Protein AF-A0A976GT24-F1 (afdb_monomer_lite)

Secondary structure (DSSP, 8-state):
--HHHHHHHHHHHHHTT---S---HHHHHHHHHHHHHHHHHHHHHHHHHHHHHHHHHHHHHHHHHHTT-HHHHHHHHHHHHHHHHHHHHHHHHHHHT-SS-HHHHHHHHHHHHHHHHHHHHHHHHHHHHHHHHHHHHHHHTTT--HHHHHHHHHHHHHHHHHHHHHHHIIIIIHHHHHHHHHHHHHHHH--

Radius of gyration: 23.47 Å; chains: 1; bounding box: 56×45×66 Å

pLDDT: mean 72.94, std 11.27, range [40.12, 88.12]

Foldseek 3Di:
DDVVVVVVVVVVVVVVVDPDDPQDPVNLVVVLLVLLVVLLVLLVVVLVVVLVVLCVVLVVVLVVCVVPDVVVSVVSVVVNVVVVVVSVVVNCQLVVLSDDDPLSSLVSVLVVLVVVLVVLLVVLVVVLVVLLVVQQVVVVVVVPPSVVSCCVSVVVSVVCSVVSVVVSCVRRVVSSVSSVVSSVVSVVVVD

Sequence (191 aa):
MELDDLQSIWKKGHQNLSIQQVHSPQEIQELLSKKTKGILSNINKSIFIEVILMLLVCFYSIFAFYSIDKRFSAMMFGLMLISLGHYYIKYRLLNYTSSNNLKNSLQRIIKITGRYLYVYQGSVWVTLAILGWGGGSILSEKNWSWWFTGIIVGGIGVFFYLVFQWYLDLLYGRELKALQQCLYELEREEG

Structure (mmCIF, N/CA/C/O backbone):
data_AF-A0A976GT24-F1
#
_entry.id   AF-A0A976GT24-F1
#
loop_
_atom_site.group_PDB
_atom_site.id
_atom_site.type_symbol
_atom_site.label_atom_id
_atom_site.label_alt_id
_atom_site.label_comp_id
_atom_site.label_asym_id
_atom_site.label_entity_id
_atom_site.label_seq_id
_atom_site.pdbx_PDB_ins_code
_atom_site.Cartn_x
_atom_site.Cartn_y
_atom_site.Cartn_z
_atom_site.occupancy
_atom_site.B_iso_or_equiv
_atom_site.auth_seq_id
_atom_site.auth_comp_id
_atom_site.auth_asym_id
_atom_site.auth_atom_id
_atom_site.pdbx_PDB_model_num
ATOM 1 N N . MET A 1 1 ? -23.879 -36.186 9.058 1.00 46.62 1 MET A N 1
ATOM 2 C CA . MET A 1 1 ? -23.984 -34.781 9.499 1.00 46.62 1 MET A CA 1
ATOM 3 C C . MET A 1 1 ? -25.347 -34.302 9.064 1.00 46.62 1 MET A C 1
ATOM 5 O O . MET A 1 1 ? -25.566 -34.103 7.876 1.00 46.62 1 MET A O 1
ATOM 9 N N . GLU A 1 2 ? -26.278 -34.316 10.008 1.00 40.12 2 GLU A N 1
ATOM 10 C CA . GLU A 1 2 ? -27.707 -34.110 9.776 1.00 40.12 2 GLU A CA 1
ATOM 11 C C . GLU A 1 2 ? -28.034 -32.613 9.783 1.00 40.12 2 GLU A C 1
ATOM 13 O O . GLU A 1 2 ? -27.312 -31.806 10.369 1.00 40.12 2 GLU A O 1
ATOM 18 N N . LEU A 1 3 ? -29.103 -32.228 9.086 1.00 52.78 3 LEU A N 1
ATOM 19 C CA . LEU A 1 3 ? -29.515 -30.833 8.887 1.00 52.78 3 LEU A CA 1
ATOM 20 C C . LEU A 1 3 ? -29.710 -30.074 10.219 1.00 52.78 3 LEU A C 1
ATOM 22 O O . LEU A 1 3 ? -29.509 -28.860 10.281 1.00 52.78 3 LEU A O 1
ATOM 26 N N . ASP A 1 4 ? -30.022 -30.807 11.287 1.00 58.25 4 ASP A N 1
ATOM 27 C CA . ASP A 1 4 ? -30.219 -30.293 12.642 1.00 58.25 4 ASP A CA 1
ATOM 28 C C . ASP A 1 4 ? -28.919 -29.768 13.279 1.00 58.25 4 ASP A C 1
ATOM 30 O O . ASP A 1 4 ? -28.946 -28.773 14.010 1.00 58.25 4 ASP A O 1
ATOM 34 N N . ASP A 1 5 ? -27.756 -30.328 12.924 1.00 58.59 5 ASP A N 1
ATOM 35 C CA . ASP A 1 5 ? -26.458 -29.807 13.375 1.00 58.59 5 ASP A CA 1
ATOM 36 C C . ASP A 1 5 ? -26.168 -28.439 12.745 1.00 58.59 5 ASP A C 1
ATOM 38 O O . ASP A 1 5 ? -25.743 -27.509 13.434 1.00 58.59 5 ASP A O 1
ATOM 42 N N . LEU A 1 6 ? -26.473 -28.268 11.454 1.00 52.09 6 LEU A N 1
ATOM 43 C CA . LEU A 1 6 ? -26.335 -26.982 10.762 1.00 52.09 6 LEU A CA 1
ATOM 44 C C . LEU A 1 6 ? -27.328 -25.945 11.298 1.00 52.09 6 LEU A C 1
ATOM 46 O O . LEU A 1 6 ? -26.971 -24.775 11.451 1.00 52.09 6 LEU A O 1
ATOM 50 N N . GLN A 1 7 ? -28.543 -26.366 11.657 1.00 56.34 7 GLN A N 1
ATOM 51 C CA . GLN A 1 7 ? -29.547 -25.490 12.257 1.00 56.34 7 GLN A CA 1
ATOM 52 C C . GLN A 1 7 ? -29.153 -25.050 13.677 1.00 56.34 7 GLN A C 1
ATOM 54 O O . GLN A 1 7 ? -29.400 -23.903 14.058 1.00 56.34 7 GLN A O 1
ATOM 59 N N . SER A 1 8 ? -28.480 -25.916 14.441 1.00 54.16 8 SER A N 1
ATOM 60 C CA . SER A 1 8 ? -27.961 -25.591 15.775 1.00 54.16 8 SER A CA 1
ATOM 61 C C . SER A 1 8 ? -26.763 -24.631 15.727 1.00 54.16 8 SER A C 1
ATOM 63 O O . SER A 1 8 ? -26.691 -23.698 16.531 1.00 54.16 8 SER A O 1
ATOM 65 N N . ILE A 1 9 ? -25.867 -24.784 14.742 1.00 61.34 9 ILE A N 1
ATOM 66 C CA . ILE A 1 9 ? -24.740 -23.870 14.496 1.00 61.34 9 ILE A CA 1
ATOM 67 C C . ILE A 1 9 ? -25.258 -22.512 14.011 1.00 61.34 9 ILE A C 1
ATOM 69 O O . ILE A 1 9 ? -24.782 -21.472 14.465 1.00 61.34 9 ILE A O 1
ATOM 73 N N . TRP A 1 10 ? -26.281 -22.502 13.153 1.00 53.25 10 TRP A N 1
ATOM 74 C CA . TRP A 1 10 ? -26.914 -21.274 12.675 1.00 53.25 10 TRP A CA 1
ATOM 75 C C . TRP A 1 10 ? -27.674 -20.536 13.792 1.00 53.25 10 TRP A C 1
ATOM 77 O O . TRP A 1 10 ? -27.529 -19.319 13.926 1.00 53.25 10 TRP A O 1
ATOM 87 N N . LYS A 1 11 ? -28.387 -21.261 14.672 1.00 54.31 11 LYS A N 1
ATOM 88 C CA . LYS A 1 11 ? -29.009 -20.693 15.886 1.00 54.31 11 LYS A CA 1
ATOM 89 C C . LYS A 1 11 ? -27.977 -20.164 16.883 1.00 54.31 11 LYS A C 1
ATOM 91 O O . LYS A 1 11 ? -28.167 -19.065 17.393 1.00 54.31 11 LYS A O 1
ATOM 96 N N . LYS A 1 12 ? -26.864 -20.873 17.115 1.00 53.00 12 LYS A N 1
ATOM 97 C CA . LYS A 1 12 ? -25.747 -20.376 17.946 1.00 53.00 12 LYS A CA 1
ATOM 98 C C . LYS A 1 12 ? -25.064 -19.149 17.334 1.00 53.00 12 LYS A C 1
ATOM 100 O O . LYS A 1 12 ? -24.663 -18.251 18.068 1.00 53.00 12 LYS A O 1
ATOM 105 N N . GLY A 1 13 ? -24.967 -19.084 16.006 1.00 45.38 13 GLY A N 1
ATOM 106 C CA . GLY A 1 13 ? -24.441 -17.926 15.280 1.00 45.38 13 GLY A CA 1
ATOM 107 C C . GLY A 1 13 ? -25.332 -16.684 15.392 1.00 45.38 13 GLY A C 1
ATOM 108 O O . GLY A 1 13 ? -24.810 -15.584 15.536 1.00 45.38 13 GLY A O 1
ATOM 109 N N . HIS A 1 14 ? -26.661 -16.853 15.396 1.00 43.97 14 HIS A N 1
ATOM 110 C CA . HIS A 1 14 ? -27.620 -15.753 15.576 1.00 43.97 14 HIS A CA 1
ATOM 111 C C . HIS A 1 14 ? -27.875 -15.373 17.049 1.00 43.97 14 HIS A C 1
ATOM 113 O O . HIS A 1 14 ? -28.161 -14.212 17.321 1.00 43.97 14 HIS A O 1
ATOM 119 N N . GLN A 1 15 ? -27.718 -16.288 18.015 1.00 42.50 15 GLN A N 1
ATOM 120 C CA . GLN A 1 15 ? -27.815 -15.961 19.451 1.00 42.50 15 GLN A CA 1
ATOM 121 C C . GLN A 1 15 ? -26.616 -15.164 19.987 1.00 42.50 15 GLN A C 1
ATOM 123 O O . GLN A 1 15 ? -26.756 -14.456 20.975 1.00 42.50 15 GLN A O 1
ATOM 128 N N . ASN A 1 16 ? -25.465 -15.194 19.311 1.00 43.06 16 ASN A N 1
ATOM 129 C CA . ASN A 1 16 ? -24.345 -14.293 19.618 1.00 43.06 16 ASN A CA 1
ATOM 130 C C . ASN A 1 16 ? -24.484 -12.903 18.961 1.00 43.06 16 ASN A C 1
ATOM 132 O O . ASN A 1 16 ? -23.592 -12.070 19.098 1.00 43.06 16 ASN A O 1
ATOM 136 N N . LEU A 1 17 ? -25.590 -12.655 18.247 1.00 43.50 17 LEU A N 1
ATOM 137 C CA . LEU A 1 17 ? -25.944 -11.368 17.637 1.00 43.50 17 LEU A CA 1
ATOM 138 C C . LEU A 1 17 ? -27.149 -10.696 18.321 1.00 43.50 17 LEU A C 1
ATOM 140 O O . LEU A 1 17 ? -27.554 -9.608 17.912 1.00 43.50 17 LEU A O 1
ATOM 144 N N . SER A 1 18 ? -27.725 -11.298 19.369 1.00 41.16 18 SER A N 1
ATOM 145 C CA . SER A 1 18 ? -28.801 -10.666 20.136 1.00 41.16 18 SER A CA 1
ATOM 146 C C . SER A 1 18 ? -28.246 -9.706 21.189 1.00 41.16 18 SER A C 1
ATOM 148 O O . SER A 1 18 ? -27.721 -10.103 22.226 1.00 41.16 18 SER A O 1
ATOM 150 N N . ILE A 1 19 ? -28.433 -8.434 20.864 1.00 46.38 19 ILE A N 1
ATOM 151 C CA . ILE A 1 19 ? -28.240 -7.160 21.568 1.00 46.38 19 ILE A CA 1
ATOM 152 C C . ILE A 1 19 ? -29.003 -7.098 22.916 1.00 46.38 19 ILE A C 1
ATOM 154 O O . ILE A 1 19 ? -29.784 -6.190 23.171 1.00 46.38 19 ILE A O 1
ATOM 158 N N . GLN A 1 20 ? -28.858 -8.090 23.798 1.00 40.81 20 GLN A N 1
ATOM 159 C CA . GLN A 1 20 ? -29.662 -8.121 25.027 1.00 40.81 20 GLN A CA 1
ATOM 160 C C . GLN A 1 20 ? -28.990 -8.812 26.213 1.00 40.81 20 GLN A C 1
ATOM 162 O O . GLN A 1 20 ? -29.593 -9.621 26.914 1.00 40.81 20 GLN A O 1
ATOM 167 N N . GLN A 1 21 ? -27.747 -8.437 26.492 1.00 40.69 21 GLN A N 1
ATOM 168 C CA . GLN A 1 21 ? -27.284 -8.403 27.874 1.00 40.69 21 GLN A CA 1
ATOM 169 C C . GLN A 1 21 ? -26.901 -6.967 28.188 1.00 40.69 21 GLN A C 1
ATOM 171 O O . GLN A 1 21 ? -26.299 -6.291 27.359 1.00 40.69 21 GLN A O 1
ATOM 176 N N . VAL A 1 22 ? -27.360 -6.492 29.344 1.00 45.09 22 VAL A N 1
ATOM 177 C CA . VAL A 1 22 ? -27.096 -5.161 29.894 1.00 45.09 22 VAL A CA 1
ATOM 178 C C . VAL A 1 22 ? -25.592 -5.054 30.129 1.00 45.09 22 VAL A C 1
ATOM 180 O O . VAL A 1 22 ? -25.105 -5.288 31.230 1.00 45.09 22 VAL A O 1
ATOM 183 N N . HIS A 1 23 ? -24.848 -4.781 29.064 1.00 51.84 23 HIS A N 1
ATOM 184 C CA . HIS A 1 23 ? -23.443 -4.462 29.147 1.00 51.84 23 HIS A CA 1
ATOM 185 C C . HIS A 1 23 ? -23.367 -3.039 29.671 1.00 51.84 23 HIS A C 1
ATOM 187 O O . HIS A 1 23 ? -23.923 -2.108 29.088 1.00 51.84 23 HIS A O 1
ATOM 193 N N . SER A 1 24 ? -22.720 -2.884 30.823 1.00 58.50 24 SER A N 1
ATOM 194 C CA . SER A 1 24 ? -22.303 -1.576 31.316 1.00 58.50 24 SER A CA 1
ATOM 195 C C . SER A 1 24 ? -21.655 -0.799 30.155 1.00 58.50 24 SER A C 1
ATOM 197 O O . SER A 1 24 ? -20.922 -1.410 29.373 1.00 58.50 24 SER A O 1
ATOM 199 N N . PRO A 1 25 ? -21.854 0.526 30.026 1.00 62.25 25 PRO A N 1
ATOM 200 C CA . PRO A 1 25 ? -21.193 1.325 28.986 1.00 62.25 25 PRO A CA 1
ATOM 201 C C . PRO A 1 25 ? -19.664 1.121 28.958 1.00 62.25 25 PRO A C 1
ATOM 203 O O . PRO A 1 25 ? -19.024 1.276 27.921 1.00 62.25 25 PRO A O 1
ATOM 206 N N . GLN A 1 26 ? -19.075 0.688 30.077 1.00 65.12 26 GLN A N 1
ATOM 207 C CA . GLN A 1 26 ? -17.664 0.317 30.189 1.00 65.12 26 GLN A CA 1
ATOM 208 C C . GLN A 1 26 ? -17.339 -1.032 29.516 1.00 65.12 26 GLN A C 1
ATOM 210 O O . GLN A 1 26 ? -16.308 -1.150 28.859 1.00 65.12 26 GLN A O 1
ATOM 215 N N . GLU A 1 27 ? -18.217 -2.035 29.610 1.00 65.88 27 GLU A N 1
ATOM 216 C CA . GLU A 1 27 ? -18.037 -3.339 28.950 1.00 65.88 27 GLU A CA 1
ATOM 217 C C . GLU A 1 27 ? -18.162 -3.225 27.426 1.00 65.88 27 GLU A C 1
ATOM 219 O O . GLU A 1 27 ? -17.404 -3.861 26.688 1.00 65.88 27 GLU A O 1
ATOM 224 N N . ILE A 1 28 ? -19.062 -2.365 26.936 1.00 64.12 28 ILE A N 1
ATOM 225 C CA . ILE A 1 28 ? -19.193 -2.109 25.497 1.00 64.12 28 ILE A CA 1
ATOM 226 C C . ILE A 1 28 ? -17.950 -1.384 24.969 1.00 64.12 28 ILE A C 1
ATOM 228 O O . ILE A 1 28 ? -17.383 -1.767 23.940 1.00 64.12 28 ILE A O 1
ATOM 232 N N . GLN A 1 29 ? -17.441 -0.406 25.724 1.00 66.19 29 GLN A N 1
ATOM 233 C CA . GLN A 1 29 ? -16.192 0.277 25.402 1.00 66.19 29 GLN A CA 1
ATOM 234 C C . GLN A 1 29 ? -14.996 -0.690 25.375 1.00 66.19 29 GLN A C 1
ATOM 236 O O . GLN A 1 29 ? -14.152 -0.605 24.476 1.00 66.19 29 GLN A O 1
ATOM 241 N N . GLU A 1 30 ? -14.926 -1.647 26.303 1.00 72.12 30 GLU A N 1
ATOM 242 C CA . GLU A 1 30 ? -13.883 -2.674 26.314 1.00 72.12 30 GLU A CA 1
ATOM 243 C C . GLU A 1 30 ? -13.975 -3.616 25.107 1.00 72.12 30 GLU A C 1
ATOM 245 O O . GLU A 1 30 ? -12.959 -3.846 24.437 1.00 72.12 30 GLU A O 1
ATOM 250 N N . LEU A 1 31 ? -15.171 -4.106 24.766 1.00 72.06 31 LEU A N 1
ATOM 251 C CA . LEU A 1 31 ? -15.394 -4.963 23.597 1.00 72.06 31 LEU A CA 1
ATOM 252 C C . LEU A 1 31 ? -15.033 -4.248 22.289 1.00 72.06 31 LEU A C 1
ATOM 254 O O . LEU A 1 31 ? -14.292 -4.796 21.461 1.00 72.06 31 LEU A O 1
ATOM 258 N N . LEU A 1 32 ? -15.476 -3.000 22.126 1.00 67.19 32 LEU A N 1
ATOM 259 C CA . LEU A 1 32 ? -15.142 -2.164 20.973 1.00 67.19 32 LEU A CA 1
ATOM 260 C C . LEU A 1 32 ? -13.644 -1.860 20.916 1.00 67.19 32 LEU A C 1
ATOM 262 O O . LEU A 1 32 ? -13.050 -1.905 19.834 1.00 67.19 32 LEU A O 1
ATOM 266 N N . SER A 1 33 ? -12.988 -1.630 22.058 1.00 69.00 33 SER A N 1
ATOM 267 C CA . SER A 1 33 ? -11.535 -1.431 22.107 1.00 69.00 33 SER A CA 1
ATOM 268 C C . SER A 1 33 ? -10.772 -2.685 21.665 1.00 69.00 33 SER A C 1
ATOM 270 O O . SER A 1 33 ? -9.796 -2.587 20.917 1.00 69.00 33 SER A O 1
ATOM 272 N N . LYS A 1 34 ? -11.238 -3.877 22.061 1.00 73.38 34 LYS A N 1
ATOM 273 C CA . LYS A 1 34 ? -10.628 -5.161 21.700 1.00 73.38 34 LYS A CA 1
ATOM 274 C C . LYS A 1 34 ? -10.795 -5.449 20.209 1.00 73.38 34 LYS A C 1
ATOM 276 O O . LYS A 1 34 ? -9.823 -5.821 19.551 1.00 73.38 34 LYS A O 1
ATOM 281 N N . LYS A 1 35 ? -11.988 -5.199 19.657 1.00 68.75 35 LYS A N 1
ATOM 282 C CA . LYS A 1 35 ? -12.273 -5.306 18.216 1.00 68.75 35 LYS A CA 1
ATOM 283 C C . LYS A 1 35 ? -11.429 -4.315 17.409 1.00 68.75 35 LYS A C 1
ATOM 285 O O . LYS A 1 35 ? -10.782 -4.708 16.443 1.00 68.75 35 LYS A O 1
ATOM 290 N N . THR A 1 36 ? -11.333 -3.066 17.867 1.00 70.38 36 THR A N 1
ATOM 291 C CA . THR A 1 36 ? -10.509 -2.014 17.243 1.00 70.38 36 THR A CA 1
ATOM 292 C C . THR A 1 36 ? -9.022 -2.370 17.254 1.00 70.38 36 THR A C 1
ATOM 294 O O . THR A 1 36 ? -8.352 -2.228 16.234 1.00 70.38 36 THR A O 1
ATOM 297 N N . LYS A 1 37 ? -8.494 -2.898 18.367 1.00 73.75 37 LYS A N 1
ATOM 298 C CA . LYS A 1 37 ? -7.113 -3.408 18.441 1.00 73.75 37 LYS A CA 1
ATOM 299 C C . LYS A 1 37 ? -6.878 -4.580 17.486 1.00 73.75 37 LYS A C 1
ATOM 301 O O . LYS A 1 37 ? -5.806 -4.660 16.890 1.00 73.75 37 LYS A O 1
ATOM 306 N N . GLY A 1 38 ? -7.866 -5.460 17.317 1.00 74.12 38 GLY A N 1
ATOM 307 C CA . GLY A 1 38 ? -7.823 -6.549 16.337 1.00 74.12 38 GLY A CA 1
ATOM 308 C C . GLY A 1 38 ? -7.702 -6.034 14.901 1.00 74.12 38 GLY A C 1
ATOM 309 O O . GLY A 1 38 ? -6.783 -6.429 14.185 1.00 74.12 38 GLY A O 1
ATOM 310 N N . ILE A 1 39 ? -8.556 -5.081 14.520 1.00 71.94 39 ILE A N 1
ATOM 311 C CA . ILE A 1 39 ? -8.513 -4.421 13.205 1.00 71.94 39 ILE A CA 1
ATOM 312 C C . ILE A 1 39 ? -7.165 -3.711 12.997 1.00 71.94 39 ILE A C 1
ATOM 314 O O . ILE A 1 39 ? -6.505 -3.886 11.973 1.00 71.94 39 ILE A O 1
ATOM 318 N N . LEU A 1 40 ? -6.691 -2.962 13.997 1.00 74.62 40 LEU A N 1
ATOM 319 C CA . LEU A 1 40 ? -5.402 -2.272 13.926 1.00 74.62 40 LEU A CA 1
ATOM 320 C C . LEU A 1 40 ? -4.230 -3.256 13.779 1.00 74.62 40 LEU A C 1
ATOM 322 O O . LEU A 1 40 ? -3.282 -2.986 13.044 1.00 74.62 40 LEU A O 1
ATOM 326 N N . SER A 1 41 ? -4.303 -4.421 14.431 1.00 78.69 41 SER A N 1
ATOM 327 C CA . SER A 1 41 ? -3.323 -5.498 14.266 1.00 78.69 41 SER A CA 1
ATOM 328 C C . SER A 1 41 ? -3.301 -6.031 12.832 1.00 78.69 41 SER A C 1
ATOM 330 O O . SER A 1 41 ? -2.220 -6.229 12.278 1.00 78.69 41 SER A O 1
ATOM 332 N N . ASN A 1 42 ? -4.463 -6.207 12.199 1.00 76.75 42 ASN A N 1
ATOM 333 C CA . ASN A 1 42 ? -4.548 -6.638 10.803 1.00 76.75 42 ASN A CA 1
ATOM 334 C C . ASN A 1 42 ? -3.996 -5.583 9.835 1.00 76.75 42 ASN A C 1
ATOM 336 O O . ASN A 1 42 ? -3.246 -5.930 8.919 1.00 76.75 42 ASN A O 1
ATOM 340 N N . ILE A 1 43 ? -4.280 -4.297 10.074 1.00 76.56 43 ILE A N 1
ATOM 341 C CA . ILE A 1 43 ? -3.692 -3.186 9.307 1.00 76.56 43 ILE A CA 1
ATOM 342 C C . ILE A 1 43 ? -2.165 -3.182 9.467 1.00 76.56 43 ILE A C 1
ATOM 344 O O . ILE A 1 43 ? -1.441 -3.086 8.478 1.00 76.56 43 ILE A O 1
ATOM 348 N N . ASN A 1 44 ? -1.654 -3.353 10.689 1.00 79.94 44 ASN A N 1
ATOM 349 C CA . ASN A 1 44 ? -0.213 -3.415 10.942 1.00 79.94 44 ASN A CA 1
ATOM 350 C C . ASN A 1 44 ? 0.454 -4.617 10.255 1.00 79.94 44 ASN A C 1
ATOM 352 O O . ASN A 1 44 ? 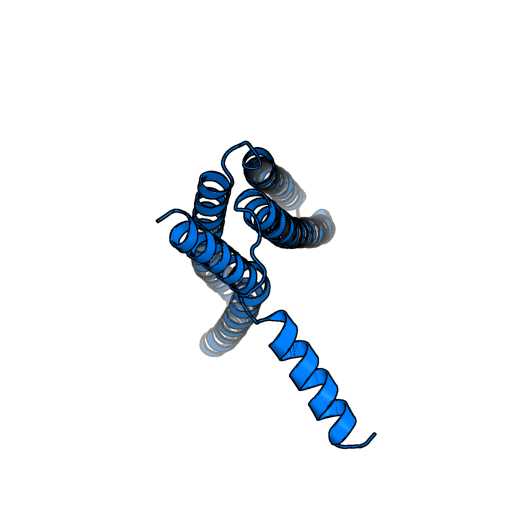1.518 -4.456 9.661 1.00 79.94 44 ASN A O 1
ATOM 356 N N . LYS A 1 45 ? -0.169 -5.803 10.274 1.00 81.88 45 LYS A N 1
ATOM 357 C CA . LYS A 1 45 ? 0.320 -6.978 9.526 1.00 81.88 45 LYS A CA 1
ATOM 358 C C . LYS A 1 45 ? 0.352 -6.714 8.024 1.00 81.88 45 LYS A C 1
ATOM 360 O O . LYS A 1 45 ? 1.315 -7.072 7.358 1.00 81.88 45 LYS A O 1
ATOM 365 N N . SER A 1 46 ? -0.674 -6.055 7.507 1.00 80.88 46 SER A N 1
ATOM 366 C CA . SER A 1 46 ? -0.769 -5.701 6.094 1.00 80.88 46 SER A CA 1
ATOM 367 C C . SER A 1 46 ? 0.336 -4.730 5.672 1.00 80.88 46 SER A C 1
ATOM 369 O O . SER A 1 46 ? 1.020 -4.960 4.681 1.00 80.88 46 SER A O 1
ATOM 371 N N . ILE A 1 47 ? 0.598 -3.701 6.483 1.00 81.19 47 ILE A N 1
ATOM 372 C CA . ILE A 1 47 ? 1.725 -2.776 6.282 1.00 81.19 47 ILE A CA 1
ATOM 373 C C . ILE A 1 47 ? 3.064 -3.516 6.348 1.00 81.19 47 ILE A C 1
ATOM 375 O O . ILE A 1 47 ? 3.965 -3.238 5.564 1.00 81.19 47 ILE A O 1
ATOM 379 N N . PHE A 1 48 ? 3.204 -4.468 7.267 1.00 82.50 48 PHE A N 1
ATOM 380 C CA . PHE A 1 48 ? 4.417 -5.271 7.382 1.00 82.50 48 PHE A CA 1
ATOM 381 C C . PHE A 1 48 ? 4.669 -6.118 6.124 1.00 82.50 48 PHE A C 1
ATOM 383 O O . PHE A 1 48 ? 5.795 -6.162 5.631 1.00 82.50 48 PHE A O 1
ATOM 390 N N . ILE A 1 49 ? 3.620 -6.723 5.559 1.00 82.88 49 ILE A N 1
ATOM 391 C CA . ILE A 1 49 ? 3.696 -7.452 4.286 1.00 82.88 49 ILE A CA 1
ATOM 392 C C . ILE A 1 49 ? 4.085 -6.506 3.139 1.00 82.88 49 ILE A C 1
ATOM 394 O O . ILE A 1 49 ? 4.972 -6.852 2.359 1.00 82.88 49 ILE A O 1
ATOM 398 N N . GLU A 1 50 ? 3.492 -5.305 3.064 1.00 81.44 50 GLU A N 1
ATOM 399 C CA . GLU A 1 50 ? 3.860 -4.280 2.070 1.00 81.44 50 GLU A CA 1
ATOM 400 C C . GLU A 1 50 ? 5.362 -3.940 2.139 1.00 81.44 50 GLU A C 1
ATOM 402 O O . GLU A 1 50 ? 6.034 -3.882 1.108 1.00 81.44 50 GLU A O 1
ATOM 407 N N . VAL A 1 51 ? 5.910 -3.768 3.349 1.00 84.50 51 VAL A N 1
ATOM 408 C CA . VAL A 1 51 ? 7.337 -3.472 3.562 1.00 84.50 51 VAL A CA 1
ATOM 409 C C . VAL A 1 51 ? 8.225 -4.633 3.123 1.00 84.50 51 VAL A C 1
ATOM 411 O O . VAL A 1 51 ? 9.204 -4.403 2.417 1.00 84.50 51 VAL A O 1
ATOM 414 N N . ILE A 1 52 ? 7.897 -5.874 3.498 1.00 87.00 52 ILE A N 1
ATOM 415 C CA . ILE A 1 52 ? 8.678 -7.053 3.089 1.00 87.00 52 ILE A CA 1
ATOM 416 C C . ILE A 1 52 ? 8.690 -7.187 1.569 1.00 87.00 52 ILE A C 1
ATOM 418 O O . ILE A 1 52 ? 9.749 -7.384 0.974 1.00 87.00 52 ILE A O 1
ATOM 422 N N . LEU A 1 53 ? 7.525 -7.073 0.934 1.00 85.00 53 LEU A N 1
ATOM 423 C CA . LEU A 1 53 ? 7.402 -7.235 -0.508 1.00 85.00 53 LEU A CA 1
ATOM 424 C C . LEU A 1 53 ? 8.173 -6.139 -1.253 1.00 85.00 53 LEU A C 1
ATOM 426 O O . LEU A 1 53 ? 8.892 -6.430 -2.206 1.00 85.00 53 LEU A O 1
ATOM 430 N N . MET A 1 54 ? 8.100 -4.898 -0.771 1.00 84.31 54 MET A N 1
ATOM 431 C CA . MET A 1 54 ? 8.888 -3.794 -1.313 1.00 84.31 54 MET A CA 1
ATOM 432 C C . MET A 1 54 ? 10.397 -4.018 -1.136 1.00 84.31 54 MET A C 1
ATOM 434 O O . MET A 1 54 ? 11.145 -3.834 -2.095 1.00 84.31 54 MET A O 1
ATOM 438 N N . LEU A 1 55 ? 10.849 -4.486 0.033 1.00 86.81 55 LEU A N 1
ATOM 439 C CA . LEU A 1 55 ? 12.258 -4.821 0.262 1.00 86.81 55 LEU A CA 1
ATOM 440 C C . LEU A 1 55 ? 12.748 -5.912 -0.692 1.00 86.81 55 LEU A C 1
ATOM 442 O O . LEU A 1 55 ? 13.833 -5.775 -1.250 1.00 86.81 55 LEU A O 1
ATOM 446 N N . LEU A 1 56 ? 11.951 -6.957 -0.926 1.00 88.12 56 LEU A N 1
ATOM 447 C CA . LEU A 1 56 ? 12.290 -8.018 -1.877 1.00 88.12 56 LEU A CA 1
ATOM 448 C C . LEU A 1 56 ? 12.423 -7.480 -3.307 1.00 88.12 56 LEU A C 1
ATOM 450 O O . LEU A 1 56 ? 13.400 -7.791 -3.987 1.00 88.12 56 LEU A O 1
ATOM 454 N N . VAL A 1 57 ? 11.484 -6.638 -3.750 1.00 83.31 57 VAL A N 1
ATOM 455 C CA . VAL A 1 57 ? 11.518 -6.023 -5.088 1.00 83.31 57 VAL A CA 1
ATOM 456 C C . VAL A 1 57 ? 12.721 -5.090 -5.241 1.00 83.31 57 VAL A C 1
ATOM 458 O O . VAL A 1 57 ? 13.428 -5.160 -6.249 1.00 83.31 57 VAL A O 1
ATOM 461 N N . CYS A 1 58 ? 12.993 -4.240 -4.248 1.00 82.81 58 CYS A N 1
ATOM 462 C CA . CYS A 1 58 ? 14.154 -3.353 -4.250 1.00 82.81 58 CYS A CA 1
ATOM 463 C C . CYS A 1 58 ? 15.464 -4.145 -4.239 1.00 82.81 58 CYS A C 1
ATOM 465 O O . CYS A 1 58 ? 16.354 -3.843 -5.030 1.00 82.81 58 CYS A O 1
ATOM 467 N N . PHE A 1 59 ? 15.573 -5.177 -3.400 1.00 86.94 59 PHE A N 1
ATOM 468 C CA . PHE A 1 59 ? 16.758 -6.029 -3.317 1.00 86.94 59 PHE A CA 1
ATOM 469 C C . PHE A 1 59 ? 17.030 -6.747 -4.642 1.00 86.94 59 PHE A C 1
ATOM 471 O O . PHE A 1 59 ? 18.145 -6.684 -5.161 1.00 86.94 59 PHE A O 1
ATOM 478 N N . TYR A 1 60 ? 15.997 -7.355 -5.231 1.00 86.38 60 TYR A N 1
ATOM 479 C CA . TYR A 1 60 ? 16.089 -7.977 -6.549 1.00 86.38 60 TYR A CA 1
ATOM 480 C C . TYR A 1 60 ? 16.523 -6.971 -7.622 1.00 86.38 60 TYR A C 1
ATOM 482 O O . TYR A 1 60 ? 17.441 -7.251 -8.387 1.00 86.38 60 TYR A O 1
ATOM 490 N N . SER A 1 61 ? 15.919 -5.779 -7.644 1.00 76.06 61 SER A N 1
ATOM 491 C CA . SER A 1 61 ? 16.250 -4.729 -8.618 1.00 76.06 61 SER A CA 1
ATOM 492 C C . SER A 1 61 ? 17.692 -4.240 -8.462 1.00 76.06 61 SER A C 1
ATOM 494 O O . SER A 1 61 ? 18.410 -4.102 -9.448 1.00 76.06 61 SER A O 1
ATOM 496 N N . ILE A 1 62 ? 18.152 -4.017 -7.228 1.00 83.81 62 ILE A N 1
ATOM 497 C CA . ILE A 1 62 ? 19.536 -3.620 -6.953 1.00 83.81 62 ILE A CA 1
ATOM 498 C C . ILE A 1 62 ? 20.489 -4.672 -7.507 1.00 83.81 62 ILE A C 1
ATOM 500 O O . ILE A 1 62 ? 21.405 -4.297 -8.229 1.00 83.81 62 ILE A O 1
ATOM 504 N N . PHE A 1 63 ? 20.255 -5.956 -7.219 1.00 87.56 63 PHE A N 1
ATOM 505 C CA . PHE A 1 63 ? 21.119 -7.048 -7.666 1.00 87.56 63 PHE A CA 1
ATOM 506 C C . PHE A 1 63 ? 21.099 -7.228 -9.190 1.00 87.56 63 PHE A C 1
ATOM 508 O O . PHE A 1 63 ? 22.157 -7.320 -9.810 1.00 87.56 63 PHE A O 1
ATOM 515 N N . ALA A 1 64 ? 19.913 -7.219 -9.805 1.00 82.69 64 ALA A N 1
ATOM 516 C CA . ALA A 1 64 ? 19.747 -7.403 -11.246 1.00 82.69 64 ALA A CA 1
ATOM 517 C C . ALA A 1 64 ? 20.434 -6.297 -12.062 1.00 82.69 64 ALA A C 1
ATOM 519 O O . ALA A 1 64 ? 21.059 -6.576 -13.084 1.00 82.69 64 ALA A O 1
ATOM 520 N N . PHE A 1 65 ? 20.355 -5.046 -11.599 1.00 80.69 65 PHE A N 1
ATOM 521 C CA . PHE A 1 65 ? 20.913 -3.898 -12.314 1.00 80.69 65 PHE A CA 1
ATOM 522 C C . PHE A 1 65 ? 22.313 -3.485 -11.842 1.00 80.69 65 PHE A C 1
ATOM 524 O O . PHE A 1 65 ? 22.939 -2.650 -12.494 1.00 80.69 65 PHE A O 1
ATOM 531 N N . TYR A 1 66 ? 22.843 -4.080 -10.765 1.00 85.75 66 TYR A N 1
ATOM 532 C CA . TYR A 1 66 ? 24.171 -3.747 -10.230 1.00 85.75 66 TYR A CA 1
ATOM 533 C C . TYR A 1 66 ? 25.281 -3.909 -11.274 1.00 85.75 66 TYR A C 1
ATOM 535 O O . TYR A 1 66 ? 26.175 -3.067 -11.378 1.00 85.75 66 TYR A O 1
ATOM 543 N N . SER A 1 67 ? 25.199 -4.980 -12.065 1.00 80.38 67 SER A N 1
ATOM 544 C CA . SER A 1 67 ? 26.183 -5.312 -13.099 1.00 80.38 67 SER A CA 1
ATOM 545 C C . SER A 1 67 ? 26.052 -4.457 -14.364 1.00 80.38 67 SER A C 1
ATOM 547 O O . SER A 1 67 ? 26.999 -4.394 -15.141 1.00 80.38 67 SER A O 1
ATOM 549 N N . ILE A 1 68 ? 24.899 -3.811 -14.576 1.00 81.69 68 ILE A N 1
ATOM 550 C CA . ILE A 1 68 ? 24.598 -3.025 -15.781 1.00 81.69 68 ILE A CA 1
ATOM 551 C C . ILE A 1 68 ? 24.960 -1.556 -15.552 1.00 81.69 68 ILE A C 1
ATOM 553 O O . ILE A 1 68 ? 25.734 -0.984 -16.315 1.00 81.69 68 ILE A O 1
ATOM 557 N N . ASP A 1 69 ? 24.430 -0.948 -14.487 1.00 84.31 69 ASP A N 1
ATOM 558 C CA . ASP A 1 69 ? 24.685 0.454 -14.161 1.00 84.31 69 ASP A CA 1
ATOM 559 C C . ASP A 1 69 ? 24.664 0.698 -12.644 1.00 84.31 69 ASP A C 1
ATOM 561 O O . ASP A 1 69 ? 23.627 0.669 -11.970 1.00 84.31 69 ASP A O 1
ATOM 565 N N . LYS A 1 70 ? 25.843 1.021 -12.105 1.00 87.44 70 LYS A N 1
ATOM 566 C CA . LYS A 1 70 ? 26.037 1.338 -10.684 1.00 87.44 70 LYS A CA 1
ATOM 567 C C . LYS A 1 70 ? 25.263 2.586 -10.250 1.00 87.44 70 LYS A C 1
ATOM 569 O O . LYS A 1 70 ? 24.862 2.669 -9.090 1.00 87.44 70 LYS A O 1
ATOM 574 N N . ARG A 1 71 ? 25.038 3.552 -11.150 1.00 84.69 71 ARG A N 1
ATOM 575 C CA . ARG A 1 71 ? 24.284 4.782 -10.850 1.00 84.69 71 ARG A CA 1
ATOM 576 C C . ARG A 1 71 ? 22.804 4.475 -10.665 1.00 84.69 71 ARG A C 1
ATOM 578 O O . ARG A 1 71 ? 22.202 4.945 -9.702 1.00 84.69 71 ARG A O 1
ATOM 585 N N . PHE A 1 72 ? 22.246 3.636 -11.535 1.00 77.31 72 PHE A N 1
ATOM 586 C CA . PHE A 1 72 ? 20.860 3.188 -11.428 1.00 77.31 72 PHE A CA 1
ATOM 587 C C . PHE A 1 72 ? 20.623 2.400 -10.132 1.00 77.31 72 PHE A C 1
ATOM 589 O O . PHE A 1 72 ? 19.679 2.679 -9.395 1.00 77.31 72 PHE A O 1
ATOM 596 N N . SER A 1 73 ? 21.534 1.484 -9.792 1.00 80.75 73 SER A N 1
ATOM 597 C CA . SER A 1 73 ? 21.483 0.728 -8.534 1.00 80.75 73 SER A CA 1
ATOM 598 C C . SER A 1 73 ? 21.544 1.637 -7.292 1.00 80.75 73 SER A C 1
ATOM 600 O O . SER A 1 73 ? 20.732 1.487 -6.375 1.00 80.75 73 SER A O 1
ATOM 602 N N . ALA A 1 74 ? 22.419 2.653 -7.285 1.00 85.69 74 ALA A N 1
ATOM 603 C CA . ALA A 1 74 ? 22.487 3.644 -6.206 1.00 85.69 74 ALA A CA 1
ATOM 604 C C . ALA A 1 74 ? 21.193 4.474 -6.073 1.00 85.69 74 ALA A C 1
ATOM 606 O O . ALA A 1 74 ? 20.736 4.732 -4.958 1.00 85.69 74 ALA A O 1
ATOM 607 N N . MET A 1 75 ? 20.566 4.852 -7.193 1.00 81.94 75 MET A N 1
ATOM 608 C CA . MET A 1 75 ? 19.278 5.555 -7.194 1.00 81.94 75 MET A CA 1
ATOM 609 C C . MET A 1 75 ? 18.157 4.687 -6.602 1.00 81.94 75 MET A C 1
ATOM 611 O O . MET A 1 75 ? 17.392 5.160 -5.761 1.00 81.94 75 MET A O 1
ATOM 615 N N . MET A 1 76 ? 18.091 3.407 -6.983 1.00 79.62 76 MET A N 1
ATOM 616 C CA . MET A 1 76 ? 17.115 2.450 -6.444 1.00 79.62 76 MET A CA 1
ATOM 617 C C . MET A 1 76 ? 17.302 2.226 -4.940 1.00 79.62 76 MET A C 1
ATOM 619 O O . MET A 1 76 ? 16.323 2.157 -4.197 1.00 79.62 76 MET A O 1
ATOM 623 N N . PHE A 1 77 ? 18.550 2.185 -4.471 1.00 83.44 77 PHE A N 1
ATOM 624 C CA . PHE A 1 77 ? 18.856 2.133 -3.043 1.00 83.44 77 PHE A CA 1
ATOM 625 C C . PHE A 1 77 ? 18.390 3.400 -2.304 1.00 83.44 77 PHE A C 1
ATOM 627 O O . PHE A 1 77 ? 17.785 3.306 -1.237 1.00 83.44 77 PHE A O 1
ATOM 634 N N . GLY A 1 78 ? 18.587 4.586 -2.889 1.00 86.31 78 GLY A N 1
ATOM 635 C CA . GLY A 1 78 ? 18.054 5.838 -2.343 1.00 86.31 78 GLY A CA 1
ATOM 636 C C . GLY A 1 78 ? 16.524 5.832 -2.223 1.00 86.31 78 GLY A C 1
ATOM 637 O O . GLY A 1 78 ? 15.982 6.183 -1.174 1.00 86.31 78 GLY A O 1
ATOM 638 N N . LEU A 1 79 ? 15.818 5.360 -3.256 1.00 82.62 79 LEU A N 1
ATOM 639 C CA . LEU A 1 79 ? 14.357 5.203 -3.236 1.00 82.62 79 LEU A CA 1
ATOM 640 C C . LEU A 1 79 ? 13.886 4.205 -2.167 1.00 82.62 79 LEU A C 1
ATOM 642 O O . LEU A 1 79 ? 12.873 4.437 -1.500 1.00 82.62 79 LEU A O 1
ATOM 646 N N . MET A 1 80 ? 14.636 3.123 -1.953 1.00 85.50 80 MET A N 1
ATOM 647 C CA . MET A 1 80 ? 14.373 2.165 -0.877 1.00 85.50 80 MET A CA 1
ATOM 648 C C . MET A 1 80 ? 14.461 2.834 0.506 1.00 85.50 80 MET A C 1
ATOM 650 O O . MET A 1 80 ? 13.583 2.639 1.343 1.00 85.50 80 MET A O 1
ATOM 654 N N . LEU A 1 81 ? 15.465 3.682 0.751 1.00 86.75 81 LEU A N 1
ATOM 655 C CA . LEU A 1 81 ? 15.586 4.403 2.026 1.00 86.75 81 LEU A CA 1
ATOM 656 C C . LEU A 1 81 ? 14.436 5.396 2.250 1.00 86.75 81 LEU A C 1
ATOM 658 O O . LEU A 1 81 ? 13.876 5.460 3.346 1.00 86.75 81 LEU A O 1
ATOM 662 N N . ILE A 1 82 ? 14.050 6.146 1.213 1.00 85.94 82 ILE A N 1
ATOM 663 C CA . ILE A 1 82 ? 12.936 7.105 1.289 1.00 85.94 82 ILE A CA 1
ATOM 664 C C . ILE A 1 82 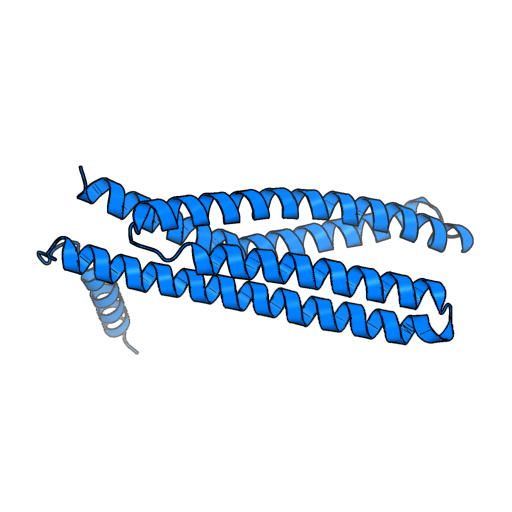? 11.623 6.379 1.590 1.00 85.94 82 ILE A C 1
ATOM 666 O O . ILE A 1 82 ? 10.853 6.798 2.457 1.00 85.94 82 ILE A O 1
ATOM 670 N N . SER A 1 83 ? 11.370 5.274 0.893 1.00 80.19 83 SER A N 1
ATOM 671 C CA . SER A 1 83 ? 10.153 4.489 1.082 1.00 80.19 83 SER A CA 1
ATOM 672 C C . SER A 1 83 ? 10.104 3.839 2.467 1.00 80.19 83 SER A C 1
ATOM 674 O O . SER A 1 83 ? 9.065 3.916 3.121 1.00 80.19 83 SER A O 1
ATOM 676 N N . LEU A 1 84 ? 11.221 3.319 2.988 1.00 84.81 84 LEU A N 1
ATOM 677 C CA . LEU A 1 84 ? 11.321 2.870 4.384 1.00 84.81 84 LEU A CA 1
ATOM 678 C C . LEU A 1 84 ? 10.979 3.986 5.378 1.00 84.81 84 LEU A C 1
ATOM 680 O O . LEU A 1 84 ? 10.201 3.761 6.306 1.00 84.81 84 LEU A O 1
ATOM 684 N N . GLY A 1 85 ? 11.496 5.200 5.164 1.00 85.56 85 GLY A N 1
ATOM 685 C CA . GLY A 1 85 ? 11.148 6.368 5.975 1.00 85.56 85 GLY A CA 1
ATOM 686 C C . GLY A 1 85 ? 9.648 6.679 5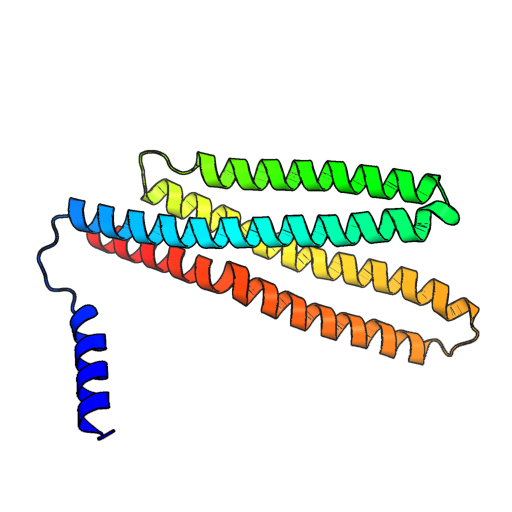.944 1.00 85.56 85 GLY A C 1
ATOM 687 O O . GLY A 1 85 ? 9.0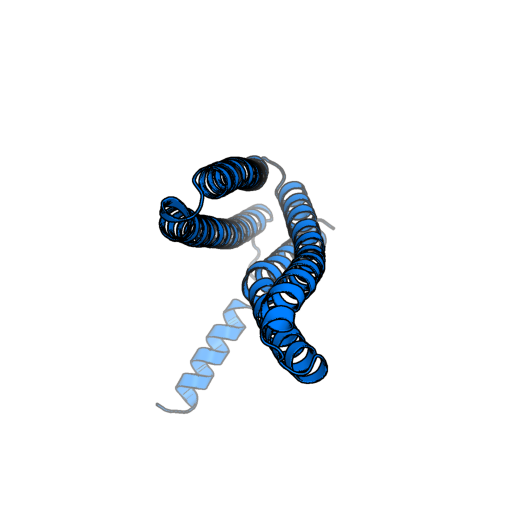29 6.880 6.991 1.00 85.56 85 GLY A O 1
ATOM 688 N N . HIS A 1 86 ? 9.032 6.640 4.760 1.00 83.75 86 HIS A N 1
ATOM 689 C CA . HIS A 1 86 ? 7.588 6.817 4.600 1.00 83.75 86 HIS A CA 1
ATOM 690 C C . HIS A 1 86 ? 6.781 5.744 5.355 1.00 83.75 86 HIS A C 1
ATOM 692 O O . HIS A 1 86 ? 5.830 6.072 6.071 1.00 83.75 86 HIS A O 1
ATOM 698 N N . TYR A 1 87 ? 7.181 4.472 5.267 1.00 81.94 87 TYR A N 1
ATOM 699 C CA . TYR A 1 87 ? 6.534 3.377 5.996 1.00 81.94 87 TYR A CA 1
ATOM 700 C C . TYR A 1 87 ? 6.705 3.486 7.511 1.00 81.94 87 TYR A C 1
ATOM 702 O O . TYR A 1 87 ? 5.758 3.228 8.256 1.00 81.94 87 TYR A O 1
ATOM 710 N N . TYR A 1 88 ? 7.871 3.929 7.978 1.00 84.50 88 TYR A N 1
ATOM 711 C CA . TYR A 1 88 ? 8.105 4.188 9.393 1.00 84.50 88 TYR A CA 1
ATOM 712 C C . TYR A 1 88 ? 7.176 5.286 9.928 1.00 84.50 88 TYR A C 1
ATOM 714 O O . TYR A 1 88 ? 6.555 5.116 10.980 1.00 84.50 88 TYR A O 1
ATOM 722 N N . ILE A 1 89 ? 7.008 6.384 9.181 1.00 83.25 89 ILE A N 1
ATOM 723 C CA . ILE A 1 89 ? 6.062 7.453 9.535 1.00 83.25 89 ILE A CA 1
ATOM 724 C C . ILE A 1 89 ? 4.628 6.907 9.580 1.00 83.25 89 ILE A C 1
ATOM 726 O O . ILE A 1 89 ? 3.916 7.165 10.552 1.00 83.25 89 ILE A O 1
ATOM 730 N N . LYS A 1 90 ? 4.220 6.113 8.579 1.00 78.75 90 LYS A N 1
ATOM 731 C CA . LYS A 1 90 ? 2.895 5.466 8.511 1.00 78.75 90 LYS A CA 1
ATOM 732 C C . LYS A 1 90 ? 2.635 4.592 9.744 1.00 78.75 90 LYS A C 1
ATOM 734 O O . LYS A 1 90 ? 1.615 4.760 10.411 1.00 78.75 90 LYS A O 1
ATOM 739 N N . TYR A 1 91 ? 3.581 3.719 10.089 1.00 80.50 91 TYR A N 1
ATOM 740 C CA . TYR A 1 91 ? 3.502 2.844 11.263 1.00 80.50 91 TYR A CA 1
ATOM 741 C C . TYR A 1 91 ? 3.416 3.639 12.575 1.00 80.50 91 TYR A C 1
ATOM 743 O O . TYR A 1 91 ? 2.579 3.360 13.437 1.00 80.50 91 TYR A O 1
ATOM 751 N N . ARG A 1 92 ? 4.235 4.689 12.715 1.00 79.69 92 ARG A N 1
ATOM 752 C CA . ARG A 1 92 ? 4.227 5.557 13.899 1.00 79.69 92 ARG A CA 1
ATOM 753 C C . ARG A 1 92 ? 2.895 6.288 14.062 1.00 79.69 92 ARG A C 1
ATOM 755 O O . ARG A 1 92 ? 2.385 6.370 15.176 1.00 79.69 92 ARG A O 1
ATOM 762 N N . LEU A 1 93 ? 2.328 6.803 12.971 1.00 74.19 93 LEU A N 1
ATOM 763 C CA . LEU A 1 93 ? 1.065 7.544 12.986 1.00 74.19 93 LEU A CA 1
ATOM 764 C C . LEU A 1 93 ? -0.109 6.659 13.439 1.00 74.19 93 LEU A C 1
ATOM 766 O O . LEU A 1 93 ? -0.972 7.112 14.193 1.00 74.19 93 LEU A O 1
ATOM 770 N N . LEU A 1 94 ? -0.108 5.387 13.033 1.00 71.50 94 LEU A N 1
ATOM 771 C CA . LEU A 1 94 ? -1.102 4.396 13.452 1.00 71.50 94 LEU A CA 1
ATOM 772 C C . LEU A 1 94 ? -0.974 4.047 14.941 1.00 71.50 94 LEU A C 1
ATOM 774 O O . LEU A 1 94 ? -1.971 4.085 15.659 1.00 71.50 94 LEU A O 1
ATOM 778 N N . ASN A 1 95 ? 0.242 3.799 15.435 1.00 69.56 95 ASN A N 1
ATOM 779 C CA . ASN A 1 95 ? 0.451 3.407 16.834 1.00 69.56 95 ASN A CA 1
ATOM 780 C C . ASN A 1 95 ? 0.319 4.570 17.834 1.00 69.56 95 ASN A C 1
ATOM 782 O O . ASN A 1 95 ? -0.110 4.356 18.966 1.00 69.56 95 ASN A O 1
ATOM 786 N N . TYR A 1 96 ? 0.634 5.808 17.438 1.00 67.31 96 TYR A N 1
ATOM 787 C CA . TYR A 1 96 ? 0.504 6.983 18.315 1.00 67.31 96 TYR A CA 1
ATOM 788 C C . TYR A 1 96 ? -0.959 7.365 18.594 1.00 67.31 96 TYR A C 1
ATOM 790 O O . TYR A 1 96 ? -1.265 8.042 19.570 1.00 67.31 96 TYR A O 1
ATOM 798 N N . THR A 1 97 ? -1.889 6.914 17.751 1.00 61.06 97 THR A N 1
ATOM 799 C CA . THR A 1 97 ? -3.311 7.275 17.835 1.00 61.06 97 THR A CA 1
ATOM 800 C C . THR A 1 97 ? -4.065 6.497 18.929 1.00 61.06 97 THR A C 1
ATOM 802 O O . THR A 1 97 ? -5.243 6.744 19.164 1.00 61.06 97 THR A O 1
ATOM 805 N N . SER A 1 98 ? -3.406 5.592 19.653 1.00 57.78 98 SER A N 1
ATOM 806 C CA . SER A 1 98 ? -4.034 4.680 20.617 1.00 57.78 98 SER A CA 1
ATOM 807 C C . SER A 1 98 ? -4.255 5.267 22.032 1.00 57.78 98 SER A C 1
ATOM 809 O O . SER A 1 98 ? -4.145 4.523 23.007 1.00 57.78 98 SER A O 1
ATOM 811 N N . SER A 1 99 ? -4.542 6.571 22.178 1.00 56.28 99 SER A N 1
ATOM 812 C CA . SER A 1 99 ? -4.683 7.248 23.485 1.00 56.28 99 SER A CA 1
ATOM 813 C C . SER A 1 99 ? -6.105 7.746 23.804 1.00 56.28 99 SER A C 1
ATOM 815 O O . SER A 1 99 ? -6.789 8.287 22.940 1.00 56.28 99 SER A O 1
ATOM 817 N N . ASN A 1 100 ? -6.498 7.547 25.074 1.00 56.16 100 ASN A N 1
ATOM 818 C CA . ASN A 1 100 ? -7.635 7.999 25.909 1.00 56.16 100 ASN A CA 1
ATOM 819 C C . ASN A 1 100 ? -9.050 8.242 25.340 1.00 56.16 100 ASN A C 1
ATOM 821 O O . ASN A 1 100 ? -9.992 8.133 26.113 1.00 56.16 100 ASN A O 1
ATOM 825 N N . ASN A 1 101 ? -9.256 8.523 24.053 1.00 69.88 101 ASN A N 1
ATOM 826 C CA . ASN A 1 101 ? -10.581 8.727 23.461 1.00 69.88 101 ASN A CA 1
ATOM 827 C C . ASN A 1 101 ? -10.762 7.826 22.238 1.00 69.88 101 ASN A C 1
ATOM 829 O O . ASN A 1 101 ? -10.433 8.211 21.115 1.00 69.88 101 ASN A O 1
ATOM 833 N N . LEU A 1 102 ? -11.328 6.637 22.471 1.00 68.56 102 LEU A N 1
ATOM 834 C CA . LEU A 1 102 ? -11.571 5.597 21.463 1.00 68.56 102 LEU A CA 1
ATOM 835 C C . LEU A 1 102 ? -12.260 6.151 20.202 1.00 68.56 102 LEU A C 1
ATOM 837 O O . LEU A 1 102 ? -11.829 5.848 19.091 1.00 68.56 102 LEU A O 1
ATOM 841 N N . LYS A 1 103 ? -13.257 7.031 20.372 1.00 72.25 103 LYS A N 1
ATOM 842 C CA . LYS A 1 103 ? -13.967 7.725 19.283 1.00 72.25 103 LYS A CA 1
ATOM 843 C C . LYS A 1 103 ? -13.030 8.546 18.397 1.00 72.25 103 LYS A C 1
ATOM 845 O O . LYS A 1 103 ? -13.000 8.371 17.180 1.00 72.25 103 LYS A O 1
ATOM 850 N N . ASN A 1 104 ? -12.205 9.394 19.009 1.00 75.50 104 ASN A N 1
ATOM 851 C CA . ASN A 1 104 ? -11.247 10.237 18.289 1.00 75.50 104 ASN A CA 1
ATOM 852 C C . ASN A 1 104 ? -10.172 9.394 17.592 1.00 75.50 104 ASN A C 1
ATOM 854 O O . ASN A 1 104 ? -9.751 9.722 16.479 1.00 75.50 104 ASN A O 1
ATOM 858 N N . SER A 1 105 ? -9.747 8.296 18.220 1.00 72.88 105 SER A N 1
ATOM 859 C CA . SER A 1 105 ? -8.812 7.341 17.628 1.00 72.88 105 SER A CA 1
ATOM 860 C C . SER A 1 105 ? -9.406 6.657 16.396 1.00 72.88 105 SER A C 1
ATOM 862 O O . SER A 1 105 ? -8.770 6.649 15.342 1.00 72.88 105 SER A O 1
ATOM 864 N N . LEU A 1 106 ? -10.642 6.154 16.494 1.00 70.25 106 LEU A N 1
ATOM 865 C CA . LEU A 1 106 ? -11.386 5.532 15.395 1.00 70.25 106 LEU A CA 1
ATOM 866 C C . LEU A 1 106 ? -11.571 6.498 14.221 1.00 70.25 106 LEU A C 1
ATOM 868 O O . LEU A 1 106 ? -11.181 6.172 13.101 1.00 70.25 106 LEU A O 1
ATOM 872 N N . GLN A 1 107 ? -12.073 7.712 14.468 1.00 78.50 107 GLN A N 1
ATOM 873 C CA . GLN A 1 107 ? -12.261 8.723 13.419 1.00 78.50 107 GLN A CA 1
ATOM 874 C C . GLN A 1 107 ? -10.945 9.077 12.720 1.00 78.50 107 GLN A C 1
ATOM 876 O O . GLN A 1 107 ? -10.893 9.205 11.493 1.00 78.50 107 GLN A O 1
ATOM 881 N N . ARG A 1 108 ? -9.855 9.212 13.486 1.00 76.56 108 ARG A N 1
ATOM 882 C CA . ARG A 1 108 ? -8.538 9.525 12.929 1.00 76.56 108 ARG A CA 1
ATOM 883 C C . ARG A 1 108 ? -8.001 8.372 12.079 1.00 76.56 108 ARG A C 1
ATOM 885 O O . ARG A 1 108 ? -7.512 8.636 10.983 1.00 76.56 108 ARG A O 1
ATOM 892 N N . ILE A 1 109 ? -8.134 7.123 12.528 1.00 73.50 109 ILE A N 1
ATOM 893 C CA . ILE A 1 109 ? -7.719 5.941 11.756 1.00 73.50 109 ILE A CA 1
ATOM 894 C C . ILE A 1 109 ? -8.549 5.825 10.472 1.00 73.50 109 ILE A C 1
ATOM 896 O O . ILE A 1 109 ? -7.967 5.677 9.402 1.00 73.50 109 ILE A O 1
ATOM 900 N N . ILE A 1 110 ? -9.876 5.983 10.537 1.00 78.62 110 ILE A N 1
ATOM 901 C CA . ILE A 1 110 ? -10.755 5.961 9.353 1.00 78.62 110 ILE A CA 1
ATOM 902 C C . ILE A 1 110 ? -10.328 7.035 8.345 1.00 78.62 110 ILE A C 1
ATOM 904 O O . ILE A 1 110 ? -10.180 6.748 7.158 1.00 78.62 110 ILE A O 1
ATOM 908 N N . LYS A 1 111 ? -10.069 8.264 8.810 1.00 81.88 111 LYS A N 1
ATOM 909 C CA . LYS A 1 111 ? -9.645 9.376 7.946 1.00 81.88 111 LYS A CA 1
ATOM 910 C C . LYS A 1 111 ? -8.285 9.122 7.294 1.00 81.88 111 LYS A C 1
ATOM 912 O O . LYS A 1 111 ? -8.110 9.410 6.111 1.00 81.88 111 LYS A O 1
ATOM 917 N N . ILE A 1 112 ? -7.326 8.593 8.054 1.00 75.94 112 ILE A N 1
ATOM 918 C CA . ILE A 1 112 ? -5.991 8.252 7.555 1.00 75.94 112 ILE A CA 1
ATOM 919 C C . ILE A 1 112 ? -6.094 7.131 6.515 1.00 75.94 112 ILE A C 1
ATOM 921 O O . ILE A 1 112 ? -5.618 7.304 5.394 1.00 75.94 112 ILE A O 1
ATOM 925 N N . THR A 1 113 ? -6.761 6.024 6.845 1.00 72.12 113 THR A N 1
ATOM 926 C CA . THR A 1 113 ? -6.924 4.870 5.951 1.00 72.12 113 THR A CA 1
ATOM 927 C C . THR A 1 113 ? -7.690 5.242 4.681 1.00 72.12 113 THR A C 1
ATOM 929 O O . THR A 1 113 ? -7.265 4.876 3.588 1.00 72.12 113 THR A O 1
ATOM 932 N N . GLY A 1 114 ? -8.751 6.049 4.786 1.00 77.56 114 GLY A N 1
ATOM 933 C CA . GLY A 1 114 ? -9.496 6.542 3.624 1.00 77.56 114 GLY A CA 1
ATOM 934 C C . GLY A 1 114 ? -8.648 7.424 2.701 1.00 77.56 114 GLY A C 1
ATOM 935 O O . GLY A 1 114 ? -8.664 7.245 1.484 1.00 77.56 114 GLY A O 1
ATOM 936 N N . ARG A 1 115 ? -7.835 8.332 3.264 1.00 80.25 115 ARG A N 1
ATOM 937 C CA . ARG A 1 115 ? -6.912 9.157 2.468 1.00 80.25 115 ARG A CA 1
ATOM 938 C C . ARG A 1 115 ? -5.840 8.308 1.787 1.00 80.25 115 ARG A C 1
ATOM 940 O O . ARG A 1 115 ? -5.510 8.572 0.634 1.00 80.25 115 ARG A O 1
ATOM 947 N N . TYR A 1 116 ? -5.319 7.291 2.473 1.00 73.75 116 TYR A N 1
ATOM 948 C CA . TYR A 1 116 ? -4.370 6.353 1.877 1.00 73.75 116 TYR A CA 1
ATOM 949 C C . TYR A 1 116 ? -4.978 5.596 0.702 1.00 73.75 116 TYR A C 1
ATOM 951 O O . TYR A 1 116 ? -4.312 5.484 -0.320 1.00 73.75 116 TYR A O 1
ATOM 959 N N . LEU A 1 117 ? -6.227 5.138 0.811 1.00 75.25 117 LEU A N 1
ATOM 960 C CA . LEU A 1 117 ? -6.912 4.447 -0.282 1.00 75.25 117 LEU A CA 1
ATOM 961 C C . LEU A 1 117 ? -6.992 5.329 -1.538 1.00 75.25 117 LEU A C 1
ATOM 963 O O . LEU A 1 117 ? -6.652 4.885 -2.631 1.00 75.25 117 LEU A O 1
ATOM 967 N N . TYR A 1 118 ? -7.356 6.605 -1.365 1.00 77.50 118 TYR A N 1
ATOM 968 C CA . TYR A 1 118 ? -7.443 7.568 -2.465 1.00 77.50 118 TYR A CA 1
ATOM 969 C C . TYR A 1 118 ? -6.080 7.837 -3.119 1.00 77.50 118 TYR A C 1
ATOM 971 O O . TYR A 1 118 ? -5.954 7.833 -4.344 1.00 77.50 118 TYR A O 1
ATOM 979 N N . VAL A 1 119 ? -5.034 8.030 -2.307 1.00 77.94 119 VAL A N 1
ATOM 980 C CA . VAL A 1 119 ? -3.663 8.225 -2.809 1.00 77.94 119 VAL A CA 1
ATOM 981 C C . VAL A 1 119 ? -3.167 6.979 -3.543 1.00 77.94 119 VAL A C 1
ATOM 983 O O . VAL A 1 119 ? -2.583 7.106 -4.617 1.00 77.94 119 VAL A O 1
ATOM 986 N N . TYR A 1 120 ? -3.438 5.785 -3.012 1.00 77.31 120 TYR A N 1
ATOM 987 C CA . TYR A 1 120 ? -3.070 4.523 -3.650 1.00 77.31 120 TYR A CA 1
ATOM 988 C C . TYR A 1 120 ? -3.783 4.320 -4.988 1.00 77.31 120 TYR A C 1
ATOM 990 O O . TYR A 1 120 ? -3.167 3.889 -5.961 1.00 77.31 120 TYR A O 1
ATOM 998 N N . GLN A 1 121 ? -5.063 4.677 -5.069 1.00 75.56 121 GLN A N 1
ATOM 999 C CA . GLN A 1 121 ? -5.815 4.601 -6.317 1.00 75.56 121 GLN A CA 1
ATOM 1000 C C . GLN A 1 121 ? -5.238 5.560 -7.370 1.00 75.56 121 GLN A C 1
ATOM 1002 O O . GLN A 1 121 ? -5.102 5.189 -8.535 1.00 75.56 121 GLN A O 1
ATOM 1007 N N . GLY A 1 122 ? -4.810 6.758 -6.956 1.00 74.69 122 GLY A N 1
ATOM 1008 C CA . GLY A 1 122 ? -4.076 7.693 -7.812 1.00 74.69 122 GLY A CA 1
ATOM 1009 C C . GLY A 1 122 ? -2.701 7.176 -8.246 1.00 74.69 122 GLY A C 1
ATOM 1010 O O . GLY A 1 122 ? -2.329 7.334 -9.409 1.00 74.69 122 GLY A O 1
ATOM 1011 N N . SER A 1 123 ? -1.955 6.510 -7.356 1.00 75.62 123 SER A N 1
ATOM 1012 C CA . SER A 1 123 ? -0.619 6.002 -7.687 1.00 75.62 123 SER A CA 1
ATOM 1013 C C . SER A 1 123 ? -0.649 4.911 -8.752 1.00 75.62 123 SER A C 1
ATOM 1015 O O . SER A 1 123 ? 0.270 4.857 -9.559 1.00 75.62 123 SER A O 1
ATOM 1017 N N . VAL A 1 124 ? -1.715 4.102 -8.826 1.00 76.50 124 VAL A N 1
ATOM 1018 C CA . VAL A 1 124 ? -1.868 3.092 -9.891 1.00 76.50 124 VAL A CA 1
ATOM 1019 C C . VAL A 1 124 ? -1.857 3.744 -11.265 1.00 76.50 124 VAL A C 1
ATOM 1021 O O . VAL A 1 124 ? -1.110 3.310 -12.134 1.00 76.50 124 VAL A O 1
ATOM 1024 N N . TRP A 1 125 ? -2.632 4.813 -11.460 1.00 76.75 125 TRP A N 1
ATOM 1025 C CA . TRP A 1 125 ? -2.678 5.521 -12.740 1.00 76.75 125 TRP A CA 1
ATOM 1026 C C . TRP A 1 125 ? -1.317 6.099 -13.126 1.00 76.75 125 TRP A C 1
ATOM 1028 O O . TRP A 1 125 ? -0.911 5.996 -14.282 1.00 76.75 125 TRP A O 1
ATOM 1038 N N . VAL A 1 126 ? -0.584 6.644 -12.153 1.00 75.69 126 VAL A N 1
ATOM 1039 C CA . VAL A 1 126 ? 0.775 7.158 -12.371 1.00 75.69 126 VAL A CA 1
ATOM 1040 C C . VAL A 1 126 ? 1.736 6.027 -12.746 1.00 75.69 126 VAL A C 1
ATOM 1042 O O . VAL A 1 126 ? 2.478 6.152 -13.717 1.00 75.69 126 VAL A O 1
ATOM 1045 N N . THR A 1 127 ? 1.703 4.899 -12.032 1.00 75.31 127 THR A N 1
ATOM 1046 C CA . THR A 1 127 ? 2.533 3.728 -12.346 1.00 75.31 127 THR A CA 1
ATOM 1047 C C . THR A 1 127 ? 2.212 3.172 -13.731 1.00 75.31 127 THR A C 1
ATOM 1049 O O . THR A 1 127 ? 3.131 2.880 -14.493 1.00 75.31 127 THR A O 1
ATOM 1052 N N . LEU A 1 128 ? 0.931 3.082 -14.097 1.00 75.56 128 LEU A N 1
ATOM 1053 C CA . LEU A 1 128 ? 0.503 2.652 -15.428 1.00 75.56 128 LEU A CA 1
ATOM 1054 C C . LEU A 1 128 ? 0.975 3.605 -16.526 1.00 75.56 128 LEU A C 1
ATOM 1056 O O . LEU A 1 128 ? 1.410 3.136 -17.573 1.00 75.56 128 LEU A O 1
ATOM 1060 N N . ALA A 1 129 ? 0.953 4.918 -16.291 1.00 74.38 129 ALA A N 1
ATOM 1061 C CA . ALA A 1 129 ? 1.472 5.895 -17.245 1.00 74.38 129 ALA A CA 1
ATOM 1062 C C . ALA A 1 129 ? 2.991 5.744 -17.456 1.00 74.38 129 ALA A C 1
ATOM 1064 O O . ALA A 1 129 ? 3.462 5.777 -18.592 1.00 74.38 129 ALA A O 1
ATOM 1065 N N . ILE A 1 130 ? 3.754 5.517 -16.379 1.00 73.38 130 ILE A N 1
ATOM 1066 C CA . ILE A 1 130 ? 5.211 5.310 -16.444 1.00 73.38 130 ILE A CA 1
ATOM 1067 C C . ILE A 1 130 ? 5.549 3.997 -17.159 1.00 73.38 130 ILE A C 1
ATOM 1069 O O . ILE A 1 130 ? 6.403 3.986 -18.044 1.00 73.38 130 ILE A O 1
ATOM 1073 N N . LEU A 1 131 ? 4.869 2.898 -16.812 1.00 71.38 131 LEU A N 1
ATOM 1074 C CA . LEU A 1 131 ? 5.032 1.607 -17.491 1.00 71.38 131 LEU A CA 1
ATOM 1075 C C . LEU A 1 131 ? 4.600 1.685 -18.959 1.00 71.38 131 LEU A C 1
ATOM 1077 O O . LEU A 1 131 ? 5.252 1.099 -19.819 1.00 71.38 131 LEU A O 1
ATOM 1081 N N . GLY A 1 132 ? 3.545 2.451 -19.242 1.00 71.50 132 GLY A N 1
ATOM 1082 C CA . GLY A 1 132 ? 3.075 2.786 -20.581 1.00 71.50 132 GLY A CA 1
ATOM 1083 C C . GLY A 1 132 ? 4.165 3.422 -21.433 1.00 71.50 132 GLY A C 1
ATOM 1084 O O . GLY A 1 132 ? 4.486 2.935 -22.517 1.00 71.50 132 GLY A O 1
ATOM 1085 N N . TRP A 1 133 ? 4.773 4.482 -20.902 1.00 71.75 133 TRP A N 1
ATOM 1086 C CA . TRP A 1 133 ? 5.855 5.198 -21.566 1.00 71.75 133 TRP A CA 1
ATOM 1087 C C . TRP A 1 133 ? 7.095 4.310 -21.733 1.00 71.75 133 TRP A C 1
ATOM 1089 O O . TRP A 1 133 ? 7.552 4.101 -22.857 1.00 71.75 133 TRP A O 1
ATOM 1099 N N . GLY A 1 134 ? 7.624 3.747 -20.642 1.00 70.94 134 GLY A N 1
ATOM 1100 C CA . GLY A 1 134 ? 8.869 2.971 -20.670 1.00 70.94 134 GLY A CA 1
ATOM 1101 C C . GLY A 1 134 ? 8.762 1.661 -21.459 1.00 70.94 134 GLY A C 1
ATOM 1102 O O . GLY A 1 134 ? 9.684 1.288 -22.184 1.00 70.94 134 GLY A O 1
ATOM 1103 N N . GLY A 1 135 ? 7.621 0.974 -21.372 1.00 67.38 135 GLY A N 1
ATOM 1104 C CA . GLY A 1 135 ? 7.343 -0.222 -22.168 1.00 67.38 135 GLY A CA 1
ATOM 1105 C C . GLY A 1 135 ? 7.203 0.100 -23.655 1.00 67.38 135 GLY A C 1
ATOM 1106 O O . GLY A 1 135 ? 7.717 -0.638 -24.495 1.00 67.38 135 GLY A O 1
ATOM 1107 N N . GLY A 1 136 ? 6.573 1.233 -23.980 1.00 67.50 136 GLY A N 1
ATOM 1108 C CA . GLY A 1 136 ? 6.442 1.722 -25.349 1.00 67.50 136 GLY A CA 1
ATOM 1109 C C . GLY A 1 136 ? 7.790 2.014 -26.007 1.00 67.50 136 GLY A C 1
ATOM 1110 O O . GLY A 1 136 ? 8.021 1.574 -27.131 1.00 67.50 136 GLY A O 1
ATOM 1111 N N . SER A 1 137 ? 8.706 2.686 -25.303 1.00 69.00 137 SER A N 1
ATOM 1112 C CA . SER A 1 137 ? 10.020 3.027 -25.860 1.00 69.00 137 SER A CA 1
ATOM 1113 C C . SER A 1 137 ? 10.877 1.787 -26.137 1.00 69.00 137 SER A C 1
ATOM 1115 O O . SER A 1 137 ? 11.414 1.662 -27.233 1.00 69.00 137 SER A O 1
ATOM 1117 N N . ILE A 1 138 ? 10.929 0.826 -25.206 1.00 68.00 138 ILE A N 1
ATOM 1118 C CA . ILE A 1 138 ? 11.739 -0.401 -25.346 1.00 68.00 138 ILE A CA 1
ATOM 1119 C C . ILE A 1 138 ? 11.207 -1.304 -26.469 1.00 68.00 138 ILE A C 1
ATOM 1121 O O . ILE A 1 138 ? 11.976 -1.909 -27.214 1.00 68.00 138 ILE A O 1
ATOM 1125 N N . LEU A 1 139 ? 9.882 -1.415 -26.603 1.00 66.56 139 LEU A N 1
ATOM 1126 C CA . LEU A 1 139 ? 9.264 -2.259 -27.629 1.00 66.56 139 LEU A CA 1
ATOM 1127 C C . LEU A 1 139 ? 9.259 -1.603 -29.018 1.00 66.56 139 LEU A C 1
ATOM 1129 O O . LEU A 1 139 ? 9.238 -2.324 -30.016 1.00 66.56 139 LEU A O 1
ATOM 1133 N N . SER A 1 140 ? 9.333 -0.269 -29.100 1.00 64.88 140 SER A N 1
ATOM 1134 C CA . SER A 1 140 ? 9.411 0.448 -30.381 1.00 64.88 140 SER A CA 1
ATOM 1135 C C . SER A 1 140 ? 10.715 0.196 -31.148 1.00 64.88 140 SER A C 1
ATOM 1137 O O . SER A 1 140 ? 10.695 0.128 -32.374 1.00 64.88 140 SER A O 1
ATOM 1139 N N . GLU A 1 141 ? 11.831 -0.044 -30.448 1.00 66.75 141 GLU A N 1
ATOM 1140 C CA . GLU A 1 141 ? 13.133 -0.329 -31.074 1.00 66.75 141 GLU A CA 1
ATOM 1141 C C . GLU A 1 141 ? 13.166 -1.685 -31.799 1.00 66.75 141 GLU A C 1
ATOM 1143 O O . GLU A 1 141 ? 13.986 -1.906 -32.688 1.00 66.75 141 GLU A O 1
ATOM 1148 N N . LYS A 1 142 ? 12.249 -2.604 -31.466 1.00 69.56 142 LYS A N 1
ATOM 1149 C CA . LYS A 1 142 ? 12.219 -3.970 -32.011 1.00 69.56 142 LYS A CA 1
ATOM 1150 C C . LYS A 1 142 ? 11.435 -4.129 -33.318 1.00 69.56 142 LYS A C 1
ATOM 1152 O O . LYS A 1 142 ? 11.165 -5.260 -33.718 1.00 69.56 142 LYS A O 1
ATOM 1157 N N . ASN A 1 143 ? 11.068 -3.030 -33.986 1.00 68.00 143 ASN A N 1
ATOM 1158 C CA . ASN A 1 143 ? 10.241 -3.032 -35.205 1.00 68.00 143 ASN A CA 1
ATOM 1159 C C . ASN A 1 143 ? 8.883 -3.746 -35.013 1.00 68.00 143 ASN A C 1
ATOM 1161 O O . ASN A 1 143 ? 8.260 -4.228 -35.961 1.00 68.00 143 ASN A O 1
ATOM 1165 N N . TRP A 1 144 ? 8.428 -3.837 -33.760 1.00 67.06 144 TRP A N 1
ATOM 1166 C CA . TRP A 1 144 ? 7.132 -4.397 -33.416 1.00 67.06 144 TRP A CA 1
ATOM 1167 C C . TRP A 1 144 ? 6.062 -3.362 -33.752 1.00 67.06 144 TRP A C 1
ATOM 1169 O O . TRP A 1 144 ? 6.187 -2.189 -33.400 1.00 67.06 144 TRP A O 1
ATOM 1179 N N . SER A 1 145 ? 4.993 -3.785 -34.426 1.00 75.88 145 SER A N 1
ATOM 1180 C CA . SER A 1 145 ? 3.889 -2.886 -34.743 1.00 75.88 145 SER A CA 1
ATOM 1181 C C . SER A 1 145 ? 3.325 -2.204 -33.488 1.00 75.88 145 SER A C 1
ATOM 1183 O O . SER A 1 145 ? 2.905 -2.872 -32.540 1.00 75.88 145 SER A O 1
ATOM 1185 N N . TRP A 1 146 ? 3.279 -0.871 -33.505 1.00 70.25 146 TRP A N 1
ATOM 1186 C CA . TRP A 1 146 ? 2.899 -0.014 -32.376 1.00 70.25 146 TRP A CA 1
ATOM 1187 C C . TRP A 1 146 ? 1.542 -0.375 -31.743 1.00 70.25 146 TRP A C 1
ATOM 1189 O O . TRP A 1 146 ? 1.366 -0.235 -30.532 1.00 70.25 146 TRP A O 1
ATOM 1199 N N . TRP A 1 147 ? 0.597 -0.904 -32.528 1.00 74.06 147 TRP A N 1
ATOM 1200 C CA . TRP A 1 147 ? -0.717 -1.323 -32.032 1.00 74.06 147 TRP A CA 1
ATOM 1201 C C . TRP A 1 147 ? -0.665 -2.588 -31.162 1.00 74.06 147 TRP A C 1
ATOM 1203 O O . TRP A 1 147 ? -1.379 -2.666 -30.165 1.00 74.06 147 TRP A O 1
ATOM 1213 N N . PHE A 1 148 ? 0.213 -3.552 -31.459 1.00 78.50 148 PHE A N 1
ATOM 1214 C CA . PHE A 1 148 ? 0.393 -4.739 -30.611 1.00 78.50 148 PHE A CA 1
ATOM 1215 C C . PHE A 1 148 ? 1.043 -4.381 -29.273 1.00 78.50 148 PHE A C 1
ATOM 1217 O O . PHE A 1 148 ? 0.632 -4.892 -28.233 1.00 78.50 148 PHE A O 1
ATOM 1224 N N . THR A 1 149 ? 2.020 -3.472 -29.289 1.00 72.50 149 THR A N 1
ATOM 1225 C CA . THR A 1 149 ? 2.641 -2.932 -28.074 1.00 72.50 149 THR A CA 1
ATOM 1226 C C . THR A 1 149 ? 1.594 -2.272 -27.180 1.00 72.50 149 THR A C 1
ATOM 1228 O O . THR A 1 149 ? 1.544 -2.552 -25.983 1.00 72.50 149 THR A O 1
ATOM 1231 N N . GLY A 1 150 ? 0.699 -1.471 -27.767 1.00 74.25 150 GLY A N 1
ATOM 1232 C CA . GLY A 1 150 ? -0.422 -0.862 -27.050 1.00 74.25 150 GLY A CA 1
ATOM 1233 C C . GLY A 1 150 ? -1.365 -1.889 -26.414 1.00 74.25 150 GLY A C 1
ATOM 1234 O O . GLY A 1 150 ? -1.759 -1.715 -25.264 1.00 74.25 150 GLY A O 1
ATOM 1235 N N . ILE A 1 151 ? -1.676 -2.987 -27.112 1.00 81.25 151 ILE A N 1
ATOM 1236 C CA . ILE A 1 151 ? -2.536 -4.061 -26.583 1.00 81.25 151 ILE A CA 1
ATOM 1237 C C . ILE A 1 151 ? -1.862 -4.801 -25.425 1.00 81.25 151 ILE A C 1
ATOM 1239 O O . ILE A 1 151 ? -2.508 -5.054 -24.413 1.00 81.25 151 ILE A O 1
ATOM 1243 N N . ILE A 1 152 ? -0.575 -5.136 -25.541 1.00 79.62 152 ILE A N 1
ATOM 1244 C CA . ILE A 1 152 ? 0.149 -5.867 -24.490 1.00 79.62 152 ILE A CA 1
ATOM 1245 C C . ILE A 1 152 ? 0.301 -4.990 -23.248 1.00 79.62 152 ILE A C 1
ATOM 1247 O O . ILE A 1 152 ? -0.054 -5.406 -22.148 1.00 79.62 152 ILE A O 1
ATOM 1251 N N . VAL A 1 153 ? 0.787 -3.761 -23.417 1.00 77.00 153 VAL A N 1
ATOM 1252 C CA . VAL A 1 153 ? 1.005 -2.831 -22.304 1.00 77.00 153 VAL A CA 1
ATOM 1253 C C . VAL A 1 153 ? -0.326 -2.416 -21.673 1.00 77.00 153 VAL A C 1
ATOM 1255 O O . VAL A 1 153 ? -0.450 -2.417 -20.450 1.00 77.00 153 VAL A O 1
ATOM 1258 N N . GLY A 1 154 ? -1.347 -2.142 -22.490 1.00 78.12 154 GLY A N 1
ATOM 1259 C CA . GLY A 1 154 ? -2.700 -1.847 -22.024 1.00 78.12 154 GLY A CA 1
ATOM 1260 C C . GLY A 1 154 ? -3.341 -3.029 -21.297 1.00 78.12 154 GLY A C 1
ATOM 1261 O O . GLY A 1 154 ? -3.887 -2.853 -20.213 1.00 78.12 154 GLY A O 1
ATOM 1262 N N . GLY A 1 155 ? -3.219 -4.245 -21.835 1.00 82.56 155 GLY A N 1
ATOM 1263 C CA . GLY A 1 155 ? -3.746 -5.466 -21.226 1.00 82.56 155 GLY A CA 1
ATOM 1264 C C . GLY A 1 155 ? -3.081 -5.795 -19.889 1.00 82.56 155 GLY A C 1
ATOM 1265 O O . GLY A 1 155 ? -3.776 -6.043 -18.904 1.00 82.56 155 GLY A O 1
ATOM 1266 N N . ILE A 1 156 ? -1.747 -5.716 -19.822 1.00 79.50 156 ILE A N 1
ATOM 1267 C CA . ILE A 1 156 ? -0.991 -5.861 -18.568 1.00 79.50 156 ILE A CA 1
ATOM 1268 C C . ILE A 1 156 ? -1.411 -4.774 -17.578 1.00 79.50 156 ILE A C 1
ATOM 1270 O O . ILE A 1 156 ? -1.620 -5.065 -16.403 1.00 79.50 156 ILE A O 1
ATOM 1274 N N . GLY A 1 157 ? -1.585 -3.538 -18.045 1.00 79.56 157 GLY A N 1
ATOM 1275 C CA . GLY A 1 157 ? -1.996 -2.426 -17.202 1.00 79.56 157 GLY A CA 1
ATOM 1276 C C . GLY A 1 157 ? -3.386 -2.607 -16.593 1.00 79.56 157 GLY A C 1
ATOM 1277 O O . GLY A 1 157 ? -3.556 -2.439 -15.387 1.00 79.56 157 GLY A O 1
ATOM 1278 N N . VAL A 1 158 ? -4.368 -3.016 -17.399 1.00 82.44 158 VAL A N 1
ATOM 1279 C CA . VAL A 1 158 ? -5.729 -3.324 -16.931 1.00 82.44 158 VAL A CA 1
ATOM 1280 C C . VAL A 1 158 ? -5.713 -4.496 -15.953 1.00 82.44 158 VAL A C 1
ATOM 1282 O O . VAL A 1 158 ? -6.357 -4.430 -14.908 1.00 82.44 158 VAL A O 1
ATOM 1285 N N . PHE A 1 159 ? -4.943 -5.547 -16.241 1.00 83.19 159 PHE A N 1
ATOM 1286 C CA . PHE A 1 159 ? -4.795 -6.676 -15.327 1.00 83.19 159 PHE A CA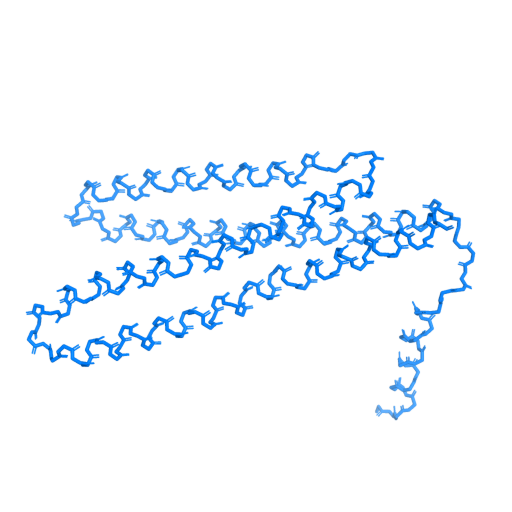 1
ATOM 1287 C C . PHE A 1 159 ? -4.213 -6.237 -13.977 1.00 83.19 159 PHE A C 1
ATOM 1289 O O . PHE A 1 159 ? -4.786 -6.540 -12.931 1.00 83.19 159 PHE A O 1
ATOM 1296 N N . PHE A 1 160 ? -3.126 -5.460 -13.989 1.00 79.00 160 PHE A N 1
ATOM 1297 C CA . PHE A 1 160 ? -2.534 -4.903 -12.773 1.00 79.00 160 PHE A CA 1
ATOM 1298 C C . PHE A 1 160 ? -3.512 -4.011 -12.015 1.00 79.00 160 PHE A C 1
ATOM 1300 O O . PHE A 1 160 ? -3.594 -4.116 -10.796 1.00 79.00 160 PHE A O 1
ATOM 1307 N N . TYR A 1 161 ? -4.276 -3.172 -12.714 1.00 81.31 161 TYR A N 1
ATOM 1308 C CA . TYR A 1 161 ? -5.305 -2.337 -12.103 1.00 81.31 161 TYR A CA 1
ATOM 1309 C C . TYR A 1 161 ? -6.345 -3.177 -11.354 1.00 81.31 161 TYR A C 1
ATOM 1311 O O . TYR A 1 161 ? -6.633 -2.892 -10.193 1.00 81.31 161 TYR A O 1
ATOM 1319 N N . LEU A 1 162 ? -6.869 -4.234 -11.984 1.00 84.31 162 LEU A N 1
ATOM 1320 C CA . LEU A 1 162 ? -7.869 -5.114 -11.374 1.00 84.31 162 LEU A CA 1
ATOM 1321 C C . LEU A 1 162 ? -7.311 -5.850 -10.154 1.00 84.31 162 LEU A C 1
ATOM 1323 O O . LEU A 1 162 ? -7.942 -5.859 -9.098 1.00 84.31 162 LEU A O 1
ATOM 1327 N N . VAL A 1 163 ? -6.110 -6.424 -10.274 1.00 81.62 163 VAL A N 1
ATOM 1328 C CA . VAL A 1 163 ? -5.435 -7.106 -9.158 1.00 81.62 163 VAL A CA 1
ATOM 1329 C C . VAL A 1 163 ? -5.161 -6.131 -8.016 1.00 81.62 163 VAL A C 1
ATOM 1331 O O . VAL A 1 163 ? -5.356 -6.477 -6.852 1.00 81.62 163 VAL A O 1
ATOM 1334 N N . PHE A 1 164 ? -4.747 -4.903 -8.327 1.00 78.44 164 PHE A N 1
ATOM 1335 C CA . PHE A 1 164 ? -4.440 -3.894 -7.322 1.00 78.44 164 PHE A CA 1
ATOM 1336 C C . PHE A 1 164 ? -5.691 -3.364 -6.623 1.00 78.44 164 PHE A C 1
ATOM 1338 O O . PHE A 1 164 ? -5.683 -3.222 -5.403 1.00 78.44 164 PHE A O 1
ATOM 1345 N N . GLN A 1 165 ? -6.781 -3.115 -7.354 1.00 78.94 165 GLN A N 1
ATOM 1346 C CA . GLN A 1 165 ? -8.065 -2.774 -6.738 1.00 78.94 165 GLN A CA 1
ATOM 1347 C C . GLN A 1 165 ? -8.550 -3.890 -5.819 1.00 78.94 165 GLN A C 1
ATOM 1349 O O . GLN A 1 165 ? -8.891 -3.626 -4.669 1.00 78.94 165 GLN A O 1
ATOM 1354 N N . TRP A 1 166 ? -8.511 -5.137 -6.293 1.00 83.00 166 TRP A N 1
ATOM 1355 C CA . TRP A 1 166 ? -8.883 -6.291 -5.484 1.00 83.00 166 TRP A CA 1
ATOM 1356 C C . TRP A 1 166 ? -8.022 -6.401 -4.220 1.00 83.00 166 TRP A C 1
ATOM 1358 O O . TRP A 1 166 ? -8.547 -6.618 -3.128 1.00 83.00 166 TRP A O 1
ATOM 1368 N N . TYR A 1 167 ? -6.711 -6.184 -4.348 1.00 78.38 167 TYR A N 1
ATOM 1369 C CA . TYR A 1 167 ? -5.783 -6.148 -3.223 1.00 78.38 167 TYR A CA 1
ATOM 1370 C C . TYR A 1 167 ? -6.145 -5.042 -2.222 1.00 78.38 167 TYR A C 1
ATOM 1372 O O . TYR A 1 167 ? -6.260 -5.322 -1.031 1.00 78.38 167 TYR A O 1
ATOM 1380 N N . LEU A 1 168 ? -6.385 -3.807 -2.677 1.00 75.81 168 LEU A N 1
ATOM 1381 C CA . LEU A 1 168 ? -6.760 -2.690 -1.801 1.00 75.81 168 LEU A CA 1
ATOM 1382 C C . LEU A 1 168 ? -8.085 -2.936 -1.069 1.00 75.81 168 LEU A C 1
ATOM 1384 O O . LEU A 1 168 ? -8.188 -2.653 0.128 1.00 75.81 168 LEU A O 1
ATOM 1388 N N . ASP A 1 169 ? -9.083 -3.479 -1.761 1.00 77.31 169 ASP A N 1
ATOM 1389 C CA . ASP A 1 169 ? -10.385 -3.794 -1.174 1.00 77.31 169 ASP A CA 1
ATOM 1390 C C . ASP A 1 169 ? -10.285 -4.920 -0.140 1.00 77.31 169 ASP A C 1
ATOM 1392 O O . ASP A 1 169 ? -10.922 -4.861 0.919 1.00 77.31 169 ASP A O 1
ATOM 1396 N N . LEU A 1 170 ? -9.448 -5.924 -0.417 1.00 75.69 170 LEU A N 1
ATOM 1397 C CA . LEU A 1 170 ? -9.172 -7.019 0.505 1.00 75.69 170 LEU A CA 1
ATOM 1398 C C . LEU A 1 170 ? -8.456 -6.524 1.769 1.00 75.69 170 LEU A C 1
ATOM 1400 O O . LEU A 1 170 ? -8.818 -6.943 2.868 1.00 75.69 170 LEU A O 1
ATOM 1404 N N . LEU A 1 171 ? -7.468 -5.640 1.608 1.00 69.12 171 LEU A N 1
ATOM 1405 C CA . LEU A 1 171 ? -6.567 -5.204 2.675 1.00 69.12 171 LEU A CA 1
ATOM 1406 C C . LEU A 1 171 ? -7.172 -4.099 3.554 1.00 69.12 171 LEU A C 1
ATOM 1408 O O . LEU A 1 171 ? -7.103 -4.157 4.779 1.00 69.12 171 LEU A O 1
ATOM 1412 N N . TYR A 1 172 ? -7.764 -3.082 2.927 1.00 72.62 172 TYR A N 1
ATOM 1413 C CA . TYR A 1 172 ? -8.237 -1.871 3.601 1.00 72.62 172 TYR A CA 1
ATOM 1414 C C . TYR A 1 172 ? -9.757 -1.732 3.559 1.00 72.62 172 TYR A C 1
ATOM 1416 O O . TYR A 1 172 ? -10.339 -1.216 4.510 1.00 72.62 172 TYR A O 1
ATOM 1424 N N . GLY A 1 173 ? -10.421 -2.198 2.498 1.00 72.94 173 GLY A N 1
ATOM 1425 C CA . GLY A 1 173 ? -11.868 -2.030 2.333 1.00 72.94 173 GLY A CA 1
ATOM 1426 C C . GLY A 1 173 ? -12.681 -2.732 3.424 1.00 72.94 173 GLY A C 1
ATOM 1427 O O . GLY A 1 173 ? -13.623 -2.159 3.976 1.00 72.94 173 GLY A O 1
ATOM 1428 N N . ARG A 1 174 ? -12.293 -3.960 3.783 1.00 75.00 174 ARG A N 1
ATOM 1429 C CA . ARG A 1 174 ? -12.970 -4.738 4.833 1.00 75.00 174 ARG A CA 1
ATOM 1430 C C . ARG A 1 174 ? -12.736 -4.151 6.229 1.00 75.00 174 ARG A C 1
ATOM 1432 O O . ARG A 1 174 ? -13.685 -3.993 6.993 1.00 75.00 174 ARG A O 1
ATOM 1439 N N . GLU A 1 175 ? -11.495 -3.769 6.520 1.00 72.75 175 GLU A N 1
ATOM 1440 C CA . GLU A 1 175 ? -11.100 -3.183 7.806 1.00 72.75 175 GLU A CA 1
ATOM 1441 C C . GLU A 1 175 ? -11.703 -1.782 8.004 1.00 72.75 175 GLU A C 1
ATOM 1443 O O . GLU A 1 175 ? -12.166 -1.448 9.092 1.00 72.75 175 GLU A O 1
ATOM 1448 N N . LEU A 1 176 ? -11.789 -0.970 6.945 1.00 75.56 176 LEU A N 1
ATOM 1449 C CA . LEU A 1 176 ? -12.395 0.361 7.002 1.00 75.56 176 LEU A CA 1
ATOM 1450 C C . LEU A 1 176 ? -13.907 0.292 7.247 1.00 75.56 176 LEU A C 1
ATOM 1452 O O . LEU A 1 176 ? -14.413 1.053 8.069 1.00 75.56 176 LEU A O 1
ATOM 1456 N N . LYS A 1 177 ? -14.614 -0.651 6.610 1.00 78.00 177 LYS A N 1
ATOM 1457 C CA . LYS A 1 177 ? -16.038 -0.907 6.893 1.00 78.00 177 LYS A CA 1
ATOM 1458 C C . LYS A 1 177 ? -16.252 -1.359 8.337 1.00 78.00 177 LYS A C 1
ATOM 1460 O O . LYS A 1 177 ? -17.161 -0.868 8.997 1.00 78.00 177 LYS A O 1
ATOM 1465 N N . ALA A 1 178 ? -15.388 -2.240 8.844 1.00 74.00 178 ALA A N 1
ATOM 1466 C CA . ALA A 1 178 ? -15.450 -2.685 10.233 1.00 74.00 178 ALA A CA 1
ATOM 1467 C C . ALA A 1 178 ? -15.207 -1.529 11.223 1.00 74.00 178 ALA A C 1
ATOM 1469 O O . ALA A 1 178 ? -15.922 -1.417 12.216 1.00 74.00 178 ALA A O 1
ATOM 1470 N N . LEU A 1 179 ? -14.253 -0.634 10.935 1.00 74.88 179 LEU A N 1
ATOM 1471 C CA . LEU A 1 179 ? -13.994 0.563 11.745 1.00 74.88 179 LEU A CA 1
ATOM 1472 C C . LEU A 1 179 ? -15.162 1.557 11.709 1.00 74.88 179 LEU A C 1
ATOM 1474 O O . LEU A 1 179 ? -15.530 2.094 12.750 1.00 74.88 179 LEU A O 1
ATOM 1478 N N . GLN A 1 180 ? -15.755 1.793 10.534 1.00 78.81 180 GLN A N 1
ATOM 1479 C CA . GLN A 1 180 ? -16.937 2.651 10.386 1.00 78.81 180 GLN A CA 1
ATOM 1480 C C . GLN A 1 180 ? -18.139 2.097 11.151 1.00 78.81 180 GLN A C 1
ATOM 1482 O O . GLN A 1 180 ? -18.851 2.857 11.799 1.00 78.81 180 GLN A O 1
ATOM 1487 N N . GLN A 1 181 ? -18.332 0.778 11.124 1.00 78.31 181 GLN A N 1
ATOM 1488 C CA . GLN A 1 181 ? -19.388 0.130 11.890 1.00 78.31 181 GLN A CA 1
ATOM 1489 C C . GLN A 1 181 ? -19.168 0.284 13.403 1.00 78.31 181 GLN A C 1
ATOM 1491 O O . GLN A 1 181 ? -20.097 0.666 14.104 1.00 78.31 181 GLN A O 1
ATOM 1496 N N . CYS A 1 182 ? -17.942 0.073 13.902 1.00 72.69 182 CYS A N 1
ATOM 1497 C CA . CYS A 1 182 ? -17.623 0.306 15.317 1.00 72.69 182 CYS A CA 1
ATOM 1498 C C . CYS A 1 182 ? -17.852 1.768 15.738 1.00 72.69 182 CYS A C 1
ATOM 1500 O O . CYS A 1 182 ? -18.272 2.021 16.862 1.00 72.69 182 CYS A O 1
ATOM 1502 N N . LEU A 1 183 ? -17.568 2.735 14.855 1.00 78.06 183 LEU A N 1
ATOM 1503 C CA . LEU A 1 183 ? -17.845 4.149 15.119 1.00 78.06 183 LEU A CA 1
ATOM 1504 C C . LEU A 1 183 ? -19.354 4.411 15.235 1.00 78.06 183 LEU A C 1
ATOM 1506 O O . LEU A 1 183 ? -19.783 5.095 16.157 1.00 78.06 183 LEU A O 1
ATOM 1510 N N . TYR A 1 184 ? -20.143 3.854 14.314 1.00 80.31 184 TYR A N 1
ATOM 1511 C CA . TYR A 1 184 ? -21.597 4.006 14.300 1.00 80.31 184 TYR A CA 1
ATOM 1512 C C . TYR A 1 184 ? -22.264 3.376 15.533 1.00 80.31 184 TYR A C 1
ATOM 1514 O O . TYR A 1 184 ? -23.171 3.970 16.109 1.00 80.31 184 TYR A O 1
ATOM 1522 N N . GLU A 1 185 ? -21.795 2.198 15.960 1.00 76.12 185 GLU A N 1
ATOM 1523 C CA . GLU A 1 185 ? -22.244 1.537 17.195 1.00 76.12 185 GLU A CA 1
ATOM 1524 C C . GLU A 1 185 ? -21.974 2.428 18.422 1.00 76.12 185 GLU A C 1
ATOM 1526 O O . GLU A 1 185 ? -22.875 2.656 19.223 1.00 76.12 185 GLU A O 1
ATOM 1531 N N . LEU A 1 186 ? -20.784 3.034 18.505 1.00 76.88 186 LEU A N 1
ATOM 1532 C CA . LEU A 1 186 ? -20.411 3.935 19.600 1.00 76.88 186 LEU A CA 1
ATOM 1533 C C . LEU A 1 186 ? -21.218 5.251 19.605 1.00 76.88 186 LEU A C 1
ATOM 1535 O O . LEU A 1 186 ? -21.596 5.740 20.663 1.00 76.88 186 LEU A O 1
ATOM 1539 N N . GLU A 1 187 ? -21.516 5.827 18.435 1.00 79.31 187 GLU A N 1
ATOM 1540 C CA . GLU A 1 187 ? -22.347 7.039 18.327 1.00 79.31 187 GLU A CA 1
ATOM 1541 C C . GLU A 1 187 ? -23.815 6.799 18.696 1.00 79.31 187 GLU A C 1
ATOM 1543 O O . GLU A 1 187 ? -24.475 7.717 19.178 1.00 79.31 187 GLU A O 1
ATOM 1548 N N . ARG A 1 188 ? -24.324 5.581 18.485 1.00 78.38 188 ARG A N 1
ATOM 1549 C CA . ARG A 1 188 ? -25.701 5.202 18.823 1.00 78.38 188 ARG A CA 1
ATOM 1550 C C . ARG A 1 188 ? -25.914 4.982 20.321 1.00 78.38 188 ARG A C 1
ATOM 1552 O O . ARG A 1 188 ? -27.039 5.118 20.780 1.00 78.38 188 ARG A O 1
ATOM 1559 N N . GLU A 1 189 ? -24.875 4.599 21.054 1.00 71.75 189 GLU A N 1
ATOM 1560 C CA . GLU A 1 189 ? -24.953 4.335 22.497 1.00 71.75 189 GLU A CA 1
ATOM 1561 C C . GLU A 1 189 ? -24.639 5.566 23.360 1.00 71.75 189 GLU A C 1
ATOM 1563 O O . GLU A 1 189 ? -25.069 5.633 24.509 1.00 71.75 189 GLU A O 1
ATOM 1568 N N . GLU A 1 190 ? -23.904 6.548 22.824 1.00 61.84 190 GLU A N 1
ATOM 1569 C CA . GLU A 1 190 ? -23.613 7.824 23.499 1.00 61.84 190 GLU A CA 1
ATOM 1570 C C . GLU A 1 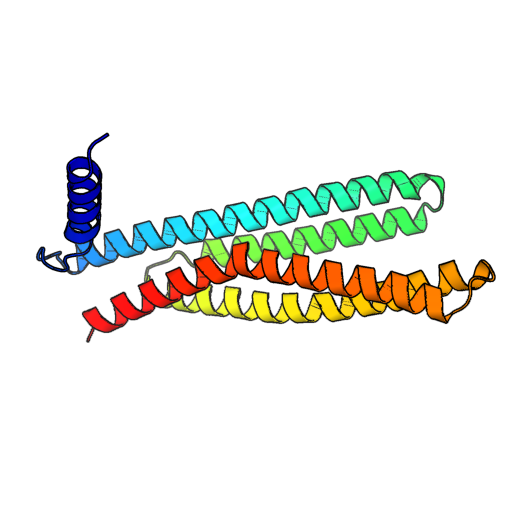190 ? -24.751 8.868 23.391 1.00 61.84 190 GLU A C 1
ATOM 1572 O O . GLU A 1 190 ? -24.658 9.913 24.040 1.00 61.84 190 GLU A O 1
ATOM 1577 N N . GLY A 1 191 ? -25.781 8.631 22.565 1.00 51.44 191 GLY A N 1
ATOM 1578 C CA . GLY A 1 191 ? -26.903 9.552 22.305 1.00 51.44 191 GLY A CA 1
ATOM 1579 C C . GLY A 1 191 ? -28.248 9.020 22.778 1.00 51.44 191 GLY A C 1
ATOM 1580 O O . GLY A 1 191 ? -29.049 9.852 23.260 1.00 51.44 191 GLY A O 1
#